Protein AF-A0AAV5AMT2-F1 (afdb_monomer_lite)

Radius of gyration: 23.23 Å; chains: 1; bounding box: 52×47×63 Å

Foldseek 3Di:
DWDQDWPWDQPVPDDLPFDFADAEADDDPCPVVVVVVLVVVQVVCCVVVVHHDDCVSVVRPPDHHHDPPPDPDQDWDWDWDQALSGIITTTGTQIWADFPQVLLVLDPVSDFAPLLVVVQVVLVVVVVVVCVVVQKDAAGKTWGDDDPVLVVVCCVVPPWDFDDWDAGPNDTDTDTDDDDPDDPDHSPDDSVVSVVTHMDRDDSSPMDGNVNCVVLVAPPQCRPCVVPPPPPDLVNVLVLCLAQVDAEDPVNLVSDPCNVVQADPVRHGPCCVVVPRHRQHQLNVCCVVCVPRDDNVRSVVVSVVCNVPRDPYPDPPD

Structure (mmCIF, N/CA/C/O backbone):
data_AF-A0AAV5AMT2-F1
#
_entry.id   AF-A0AAV5AMT2-F1
#
loop_
_atom_site.group_PDB
_atom_site.id
_atom_site.type_symbol
_atom_site.label_atom_id
_atom_site.label_alt_id
_atom_site.label_comp_id
_atom_site.label_asym_id
_atom_site.label_entity_id
_atom_site.label_seq_id
_atom_site.pdbx_PDB_ins_code
_atom_site.Cartn_x
_atom_site.Cartn_y
_atom_site.Cartn_z
_atom_site.occupancy
_atom_site.B_iso_or_equiv
_atom_site.auth_seq_id
_atom_site.auth_comp_id
_atom_site.auth_asym_id
_atom_site.auth_atom_id
_atom_site.pdbx_PDB_model_num
ATOM 1 N N . MET A 1 1 ? 15.215 -4.750 -9.089 1.00 29.25 1 MET A N 1
ATOM 2 C CA . MET A 1 1 ? 14.647 -5.590 -10.157 1.00 29.25 1 MET A CA 1
ATOM 3 C C . MET A 1 1 ? 13.719 -4.715 -10.984 1.00 29.25 1 MET A C 1
ATOM 5 O O . MET A 1 1 ? 12.871 -4.115 -10.348 1.00 29.25 1 MET A O 1
ATOM 9 N N . THR A 1 2 ? 13.891 -4.593 -12.311 1.00 30.12 2 THR A N 1
ATOM 10 C CA . THR A 1 2 ? 12.921 -4.007 -13.258 1.00 30.12 2 THR A CA 1
ATOM 11 C C . THR A 1 2 ? 13.306 -4.386 -14.699 1.00 30.12 2 THR A C 1
ATOM 13 O O . THR A 1 2 ? 13.889 -3.601 -15.441 1.00 30.12 2 THR A O 1
ATOM 16 N N . LEU A 1 3 ? 12.949 -5.603 -15.118 1.00 27.78 3 LEU A N 1
ATOM 17 C CA . LEU A 1 3 ? 12.758 -5.856 -16.545 1.00 27.78 3 LEU A CA 1
ATOM 18 C C . LEU A 1 3 ? 11.529 -5.055 -17.008 1.00 27.78 3 LEU A C 1
ATOM 20 O O . LEU A 1 3 ? 10.635 -4.746 -16.215 1.00 27.78 3 LEU A O 1
ATOM 24 N N . LEU A 1 4 ? 11.433 -4.845 -18.317 1.00 31.58 4 LEU A N 1
ATOM 25 C CA . LEU A 1 4 ? 10.158 -4.882 -19.029 1.00 31.58 4 LEU A CA 1
ATOM 26 C C . LEU A 1 4 ? 9.308 -6.021 -18.421 1.00 31.58 4 LEU A C 1
ATOM 28 O O . LEU A 1 4 ? 9.661 -7.187 -18.566 1.00 31.58 4 LEU A O 1
ATOM 32 N N . CYS A 1 5 ? 8.274 -5.724 -17.634 1.00 27.55 5 CYS A N 1
ATOM 33 C CA . CYS A 1 5 ? 7.659 -6.742 -16.779 1.00 27.55 5 CYS A CA 1
ATOM 34 C C . CYS A 1 5 ? 6.820 -7.718 -17.625 1.00 27.55 5 CYS A C 1
ATOM 36 O O . CYS A 1 5 ? 5.631 -7.507 -17.837 1.00 27.55 5 CYS A O 1
ATOM 38 N N . ARG A 1 6 ? 7.436 -8.787 -18.147 1.00 32.41 6 ARG A N 1
ATOM 39 C CA . ARG A 1 6 ? 6.744 -9.858 -18.873 1.00 32.41 6 ARG A CA 1
ATOM 40 C C . ARG A 1 6 ? 6.102 -10.809 -17.865 1.00 32.41 6 ARG A C 1
ATOM 42 O O . ARG A 1 6 ? 6.631 -11.879 -17.574 1.00 32.41 6 ARG A O 1
ATOM 49 N N . LEU A 1 7 ? 4.949 -10.422 -17.328 1.00 28.89 7 LEU A N 1
ATOM 50 C CA . LEU A 1 7 ? 4.079 -11.379 -16.648 1.00 28.89 7 LEU A CA 1
ATOM 51 C C . LEU A 1 7 ? 3.582 -12.372 -17.700 1.00 28.89 7 LEU A C 1
ATOM 53 O O . LEU A 1 7 ? 2.965 -11.978 -18.688 1.00 28.89 7 LEU A O 1
ATOM 57 N N . THR A 1 8 ? 3.941 -13.637 -17.518 1.00 30.64 8 THR A N 1
ATOM 58 C CA . THR A 1 8 ? 3.675 -14.719 -18.463 1.00 30.64 8 THR A CA 1
ATOM 59 C C . THR A 1 8 ? 2.821 -15.737 -17.719 1.00 30.64 8 THR A C 1
ATOM 61 O O . THR A 1 8 ? 3.297 -16.345 -16.768 1.00 30.64 8 THR A O 1
ATOM 64 N N . PHE A 1 9 ? 1.558 -15.892 -18.105 1.00 34.25 9 PHE A N 1
ATOM 65 C CA . PHE A 1 9 ? 0.650 -16.863 -17.486 1.00 34.25 9 PHE A CA 1
ATOM 66 C C . PHE A 1 9 ? 0.370 -18.007 -18.464 1.00 34.25 9 PHE A C 1
ATOM 68 O O . PHE A 1 9 ? 0.280 -17.754 -19.664 1.00 34.25 9 PHE A O 1
ATOM 75 N N . SER A 1 10 ? 0.259 -19.252 -17.991 1.00 31.03 10 SER A N 1
ATOM 76 C CA . SER A 1 10 ? -0.190 -20.380 -18.821 1.00 31.03 10 SER A CA 1
ATOM 77 C C . SER A 1 10 ? -1.716 -20.471 -18.800 1.00 31.03 10 SER A C 1
ATOM 79 O O . SER A 1 10 ? -2.317 -20.500 -17.728 1.00 31.03 10 SER A O 1
ATOM 81 N N . ILE A 1 11 ? -2.361 -20.533 -19.968 1.00 34.38 11 ILE A N 1
ATOM 82 C CA . ILE A 1 11 ? -3.830 -20.627 -20.068 1.00 34.38 11 ILE A CA 1
ATOM 83 C C . ILE A 1 11 ? -4.371 -21.970 -19.550 1.00 34.38 11 ILE A C 1
ATOM 85 O O . ILE A 1 11 ? -5.509 -22.025 -19.089 1.00 34.38 11 ILE A O 1
ATOM 89 N N . SER A 1 12 ? -3.562 -23.034 -19.533 1.00 33.56 12 SER A N 1
ATOM 90 C CA . SER A 1 12 ? -3.992 -24.358 -19.054 1.00 33.56 12 SER A CA 1
ATOM 91 C C . SER A 1 12 ? -4.289 -24.420 -17.548 1.00 33.56 12 SER A C 1
ATOM 93 O O . SER A 1 12 ? -4.845 -25.412 -17.087 1.00 33.56 12 SER A O 1
ATOM 95 N N . GLU A 1 13 ? -3.932 -23.385 -16.780 1.00 33.38 13 GLU A N 1
ATOM 96 C CA . GLU A 1 13 ? -4.127 -23.314 -15.322 1.00 33.38 13 GLU A CA 1
ATOM 97 C C . GLU A 1 13 ? -5.306 -22.410 -14.903 1.00 33.38 13 GLU A C 1
ATOM 99 O O . GLU A 1 13 ? -5.595 -22.274 -13.713 1.00 33.38 13 GLU A O 1
ATOM 104 N N . PHE A 1 14 ? -6.038 -21.814 -15.854 1.00 35.84 14 PHE A N 1
ATOM 105 C CA . PHE A 1 14 ? -7.165 -20.929 -15.545 1.00 35.84 14 PHE A CA 1
ATOM 106 C C . PHE A 1 14 ? -8.498 -21.679 -15.439 1.00 35.84 14 PHE A C 1
ATOM 108 O O . PHE A 1 14 ? -9.093 -22.089 -16.435 1.00 35.84 14 PHE A O 1
ATOM 115 N N . TYR A 1 15 ? -9.053 -21.738 -14.225 1.00 30.73 15 TYR A N 1
ATOM 116 C CA . TYR A 1 15 ? -10.509 -21.778 -14.066 1.00 30.73 15 TYR A CA 1
ATOM 117 C C . TYR A 1 15 ? -11.091 -20.412 -14.488 1.00 30.73 15 TYR A C 1
ATOM 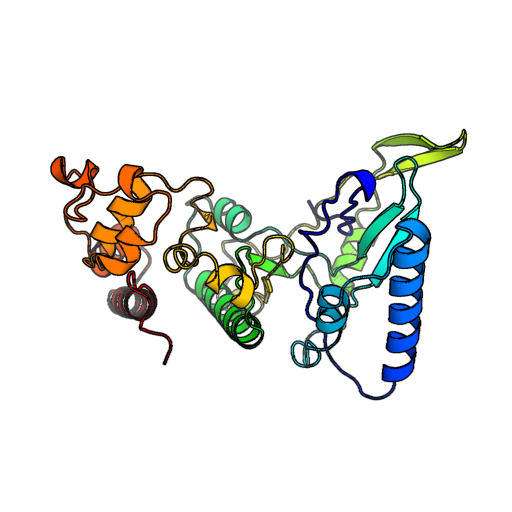119 O O . TYR A 1 15 ? -10.512 -19.381 -14.140 1.00 30.73 15 TYR A O 1
ATOM 127 N N . PRO A 1 16 ? -12.264 -20.352 -15.150 1.00 31.42 16 PRO A N 1
ATOM 128 C CA . PRO A 1 16 ? -12.849 -19.122 -15.716 1.00 31.42 16 PRO A CA 1
ATOM 129 C C . PRO A 1 16 ? -13.270 -18.043 -14.690 1.00 31.42 16 PRO A C 1
ATOM 131 O O . PRO A 1 16 ? -13.975 -17.104 -15.042 1.00 31.42 16 PRO A O 1
ATOM 134 N N . LYS A 1 17 ? -12.865 -18.162 -13.419 1.00 30.39 17 LYS A N 1
ATOM 135 C CA . LYS A 1 17 ? -13.238 -17.265 -12.314 1.00 30.39 17 LYS A CA 1
ATOM 136 C C . LYS A 1 17 ? -12.240 -16.132 -12.047 1.00 30.39 17 LYS A C 1
ATOM 138 O O . LYS A 1 17 ? -12.562 -15.244 -11.267 1.00 30.39 17 LYS A O 1
ATOM 143 N N . TYR A 1 18 ? -11.067 -16.136 -12.681 1.00 32.12 18 TYR A N 1
ATOM 144 C CA . TYR A 1 18 ? -10.018 -15.143 -12.432 1.00 32.12 18 TYR A CA 1
ATOM 145 C C . TYR A 1 18 ? -9.583 -14.488 -13.741 1.00 32.12 18 TYR A C 1
ATOM 147 O O . TYR A 1 18 ? -8.680 -14.960 -14.422 1.00 32.12 18 TYR A O 1
ATOM 155 N N . LEU A 1 19 ? -10.256 -13.398 -14.106 1.00 33.03 19 LEU A N 1
ATOM 156 C CA . LEU A 1 19 ? -9.829 -12.504 -15.179 1.00 33.03 19 LEU A CA 1
ATOM 157 C C . LEU A 1 19 ? -9.777 -11.077 -14.624 1.00 33.03 19 LEU A C 1
ATOM 159 O O . LEU A 1 19 ? -10.783 -10.495 -14.228 1.00 33.03 19 LEU A O 1
ATOM 163 N N . THR A 1 20 ? -8.547 -10.582 -14.543 1.00 33.97 20 THR A N 1
ATOM 164 C CA . THR A 1 20 ? -8.084 -9.323 -13.951 1.00 33.97 20 THR A CA 1
ATOM 165 C C . THR A 1 20 ? -8.715 -8.070 -14.564 1.00 33.97 20 THR A C 1
ATOM 167 O O . THR A 1 20 ? -8.700 -7.915 -15.782 1.00 33.97 20 THR A O 1
ATOM 170 N N . ALA A 1 21 ? -9.155 -7.125 -13.723 1.00 29.36 21 ALA A N 1
ATOM 171 C CA . ALA A 1 21 ? -9.586 -5.778 -14.117 1.00 29.36 21 ALA A CA 1
ATOM 172 C C . ALA A 1 21 ? -8.433 -4.891 -14.628 1.00 29.36 21 ALA A C 1
ATOM 174 O O . ALA A 1 21 ? -7.300 -5.012 -14.163 1.00 29.36 21 ALA A O 1
ATOM 175 N N . LYS A 1 22 ? -8.693 -3.988 -15.586 1.00 40.06 22 LYS A N 1
ATOM 176 C CA . LYS A 1 22 ? -7.706 -3.026 -16.133 1.00 40.06 22 LYS A CA 1
ATOM 177 C C . LYS A 1 22 ? -8.327 -1.645 -16.353 1.00 40.06 22 LYS A C 1
ATOM 179 O O . LYS A 1 22 ? -9.539 -1.597 -16.481 1.00 40.06 22 LYS A O 1
ATOM 184 N N . ILE A 1 23 ? -7.505 -0.571 -16.384 1.00 30.14 23 ILE A N 1
ATOM 185 C CA . ILE A 1 23 ? -7.880 0.870 -16.484 1.00 30.14 23 ILE A CA 1
ATOM 186 C C . ILE A 1 23 ? -6.998 1.687 -17.495 1.00 30.14 23 ILE A C 1
ATOM 188 O O . ILE A 1 23 ? -5.826 1.849 -17.181 1.00 30.14 23 ILE A O 1
ATOM 192 N N . PHE A 1 24 ? -7.499 2.232 -18.645 1.00 37.03 24 PHE A N 1
ATOM 193 C CA . PHE A 1 24 ? -6.818 3.109 -19.665 1.00 37.03 24 PHE A CA 1
ATOM 194 C C . PHE A 1 24 ? -7.604 4.276 -20.380 1.00 37.03 24 PHE A C 1
ATOM 196 O O . PHE A 1 24 ? -8.747 4.089 -20.795 1.00 37.03 24 PHE A O 1
ATOM 203 N N . SER A 1 25 ? -6.896 5.415 -20.625 1.00 41.88 25 SER A N 1
ATOM 204 C CA . SER A 1 25 ? -7.242 6.835 -21.010 1.00 41.88 25 SER A CA 1
ATOM 205 C C . SER A 1 25 ? -7.664 7.186 -22.487 1.00 41.88 25 SER A C 1
ATOM 207 O O . SER A 1 25 ? -7.606 6.315 -23.348 1.00 41.88 25 SER A O 1
ATOM 209 N N . ALA A 1 26 ? -8.096 8.440 -22.807 1.00 35.59 26 ALA A N 1
ATOM 210 C CA . ALA A 1 26 ? -8.705 8.911 -24.092 1.00 35.59 26 ALA A CA 1
ATOM 211 C C . ALA A 1 26 ? -7.905 9.884 -25.000 1.00 35.59 26 ALA A C 1
ATOM 213 O O . ALA A 1 26 ? -7.362 10.861 -24.493 1.00 35.59 26 ALA A O 1
ATOM 214 N N . ASP A 1 27 ? -8.046 9.695 -26.333 1.00 33.84 27 ASP A N 1
ATOM 215 C CA . ASP A 1 27 ? -8.241 10.720 -27.396 1.00 33.84 27 ASP A CA 1
ATOM 216 C C . ASP A 1 27 ? -9.187 10.168 -28.507 1.00 33.84 27 ASP A C 1
ATOM 218 O O . ASP A 1 27 ? -9.190 8.969 -28.792 1.00 33.84 27 ASP A O 1
ATOM 222 N N . ALA A 1 28 ? -10.081 10.976 -29.085 1.00 34.81 28 ALA A N 1
ATOM 223 C CA . ALA A 1 28 ? -11.307 10.534 -29.781 1.00 34.81 28 ALA A CA 1
ATOM 224 C C . ALA A 1 28 ? -11.135 9.982 -31.214 1.00 34.81 28 ALA A C 1
ATOM 226 O O . ALA A 1 28 ? -12.074 9.399 -31.755 1.00 34.81 28 ALA A O 1
ATOM 227 N N . THR A 1 29 ? -9.959 10.098 -31.821 1.00 39.47 29 THR A N 1
ATOM 228 C CA . THR A 1 29 ? -9.721 9.748 -33.234 1.00 39.47 29 THR A CA 1
ATOM 229 C C . THR A 1 29 ? -9.358 8.276 -33.485 1.00 39.47 29 THR A C 1
ATOM 231 O O . THR A 1 29 ? -9.495 7.812 -34.615 1.00 39.47 29 THR A O 1
ATOM 234 N N . GLU A 1 30 ? -8.998 7.496 -32.456 1.00 40.28 30 GLU A N 1
ATOM 235 C CA . GLU A 1 30 ? -8.546 6.091 -32.600 1.00 40.28 30 GLU A CA 1
ATOM 236 C C . GLU A 1 30 ? -9.557 5.016 -32.140 1.00 40.28 30 GLU A C 1
ATOM 238 O O . GLU A 1 30 ? -9.260 3.819 -32.139 1.00 40.28 30 GLU A O 1
ATOM 243 N N . ALA A 1 31 ? -10.787 5.402 -31.780 1.00 37.06 31 ALA A N 1
ATOM 244 C CA . ALA A 1 31 ? -11.792 4.491 -31.209 1.00 37.06 31 ALA A CA 1
ATOM 245 C C . ALA A 1 31 ? -12.142 3.273 -32.098 1.00 37.06 31 ALA A C 1
ATOM 247 O O . ALA A 1 31 ? -12.514 2.220 -31.577 1.00 37.06 31 ALA A O 1
ATOM 248 N N . ASN A 1 32 ? -11.971 3.391 -33.419 1.00 39.00 32 ASN A N 1
ATOM 249 C CA . ASN A 1 32 ? -12.257 2.326 -34.387 1.00 39.00 32 ASN A CA 1
ATOM 250 C C . ASN A 1 32 ? -11.159 1.247 -34.467 1.00 39.00 32 ASN A C 1
ATOM 252 O O . ASN A 1 32 ? -11.447 0.106 -34.825 1.00 39.00 32 ASN A O 1
ATOM 256 N N . VAL A 1 33 ? -9.906 1.571 -34.122 1.00 41.00 33 VAL A N 1
ATOM 257 C CA . VAL A 1 33 ? -8.783 0.611 -34.163 1.00 41.00 33 VAL A CA 1
ATOM 258 C C . VAL A 1 33 ? -8.879 -0.363 -32.987 1.00 41.00 33 VAL A C 1
ATOM 260 O O . VAL A 1 33 ? -8.727 -1.574 -33.14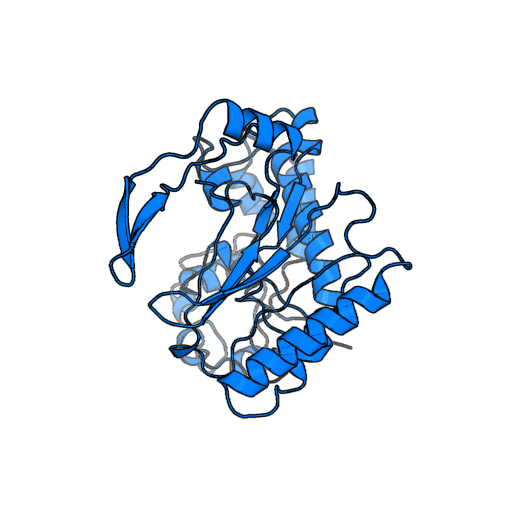4 1.00 41.00 33 VAL A O 1
ATOM 263 N N . PHE A 1 34 ? -9.244 0.153 -31.814 1.00 38.59 34 PHE A N 1
ATOM 264 C CA . PHE A 1 34 ? -9.346 -0.634 -30.588 1.00 38.59 34 PHE A CA 1
ATOM 265 C C . PHE A 1 34 ? -10.525 -1.618 -30.597 1.00 38.59 34 PHE A C 1
ATOM 267 O O . PHE A 1 34 ? -10.400 -2.739 -30.107 1.00 38.59 34 PHE A O 1
ATOM 274 N N . THR A 1 35 ? -11.660 -1.255 -31.206 1.00 47.59 35 THR A N 1
ATOM 275 C CA . THR A 1 35 ? -12.797 -2.181 -31.369 1.00 47.59 35 THR A CA 1
ATOM 276 C C . THR A 1 35 ? -12.421 -3.379 -32.239 1.00 47.59 35 THR A C 1
ATOM 278 O O . THR A 1 35 ? -12.868 -4.493 -31.970 1.00 47.59 35 THR A O 1
ATOM 281 N N . HIS A 1 36 ? -11.568 -3.171 -33.245 1.00 49.50 36 HIS A N 1
ATOM 282 C CA . HIS A 1 36 ? -11.083 -4.241 -34.108 1.00 49.50 36 HIS A CA 1
ATOM 283 C C . HIS A 1 36 ? -10.114 -5.180 -33.375 1.00 49.50 36 HIS A C 1
ATOM 285 O O . HIS A 1 36 ? -10.305 -6.396 -33.406 1.00 49.50 36 HIS A O 1
ATOM 291 N N . GLU A 1 37 ? -9.129 -4.644 -32.648 1.00 47.91 37 GLU A N 1
ATOM 292 C CA . GLU A 1 37 ? -8.190 -5.464 -31.868 1.00 47.91 37 GLU A CA 1
ATOM 293 C C . GLU A 1 37 ? -8.886 -6.249 -30.751 1.00 47.91 37 GLU A C 1
ATOM 295 O O . GLU A 1 37 ? -8.599 -7.430 -30.566 1.00 47.91 37 GLU A O 1
ATOM 300 N N . LEU A 1 38 ? -9.858 -5.646 -30.056 1.00 47.28 38 LEU A N 1
ATOM 301 C CA . LEU A 1 38 ? -10.640 -6.323 -29.019 1.00 47.28 38 LEU A CA 1
ATOM 302 C C . LEU A 1 38 ? -11.498 -7.461 -29.599 1.00 47.28 38 LEU A C 1
ATOM 304 O O . LEU A 1 38 ? -11.610 -8.526 -28.996 1.00 47.28 38 LEU A O 1
ATOM 308 N N . GLN A 1 39 ? -12.072 -7.268 -30.791 1.00 55.00 39 GLN A N 1
ATOM 309 C CA . GLN A 1 39 ? -12.801 -8.320 -31.503 1.00 55.00 39 GLN A CA 1
ATOM 310 C C . GLN A 1 39 ? -11.878 -9.451 -31.970 1.00 55.00 39 GLN A C 1
ATOM 312 O O . GLN A 1 39 ? -12.271 -10.615 -31.903 1.00 55.00 39 GLN A O 1
ATOM 317 N N . ILE A 1 40 ? -10.655 -9.142 -32.414 1.00 56.97 40 ILE A N 1
ATOM 318 C CA . ILE A 1 40 ? -9.635 -10.155 -32.727 1.00 56.97 40 ILE A CA 1
ATOM 319 C C . ILE A 1 40 ? -9.272 -10.942 -31.462 1.00 56.97 40 ILE A C 1
ATOM 321 O O . ILE A 1 40 ? -9.182 -12.168 -31.509 1.00 56.97 40 ILE A O 1
ATOM 325 N N . LEU A 1 41 ? -9.123 -10.249 -30.332 1.00 51.72 41 LEU A N 1
ATOM 326 C CA . LEU A 1 41 ? -8.787 -10.821 -29.032 1.00 51.72 41 LEU A CA 1
ATOM 327 C C . LEU A 1 41 ? -9.863 -11.798 -28.541 1.00 51.72 41 LEU A C 1
ATOM 329 O O . LEU A 1 41 ? -9.557 -12.937 -28.195 1.00 51.72 41 LEU A O 1
ATOM 333 N N . LEU A 1 42 ? -11.127 -11.369 -28.582 1.00 55.84 42 LEU A N 1
ATOM 334 C CA . LEU A 1 42 ? -12.281 -12.190 -28.218 1.00 55.84 42 LEU A CA 1
ATOM 335 C C . LEU A 1 42 ? -12.400 -13.407 -29.138 1.00 55.84 42 LEU A C 1
ATOM 337 O O . LEU A 1 42 ? -12.496 -14.526 -28.649 1.00 55.84 42 LEU A O 1
ATOM 341 N N . ARG A 1 43 ? -12.269 -13.222 -30.458 1.00 61.66 43 ARG A N 1
ATOM 342 C CA . ARG A 1 43 ? -12.292 -14.335 -31.422 1.00 61.66 43 ARG A CA 1
ATOM 343 C C . ARG A 1 43 ? -11.124 -15.305 -31.239 1.00 61.66 43 ARG A C 1
ATOM 345 O O . ARG A 1 43 ? -11.289 -16.493 -31.495 1.00 61.66 43 ARG A O 1
ATOM 352 N N . GLY A 1 44 ? -9.950 -14.824 -30.828 1.00 59.31 44 GLY A N 1
ATOM 353 C CA . GLY A 1 44 ? -8.792 -15.665 -30.517 1.00 59.31 44 GLY A CA 1
ATOM 354 C C . GLY A 1 44 ? -9.044 -16.559 -29.303 1.00 59.31 44 GLY A C 1
ATOM 355 O O . GLY A 1 44 ? -8.828 -17.765 -29.376 1.00 59.31 44 GLY A O 1
ATOM 356 N N . VAL A 1 45 ? -9.585 -15.983 -28.225 1.00 54.03 45 VAL A N 1
ATOM 357 C CA . VAL A 1 45 ? -9.978 -16.731 -27.019 1.00 54.03 45 VAL A CA 1
ATOM 358 C C . VAL A 1 45 ? -11.094 -17.730 -27.331 1.00 54.03 45 VAL A C 1
ATOM 360 O O . VAL A 1 45 ? -11.013 -18.884 -26.923 1.00 54.03 45 VAL A O 1
ATOM 363 N N . GLU A 1 46 ? -12.104 -17.328 -28.101 1.00 63.03 46 GLU A N 1
ATOM 364 C CA . GLU A 1 46 ? -13.212 -18.206 -28.495 1.00 63.03 46 GLU A CA 1
ATOM 365 C C . GLU A 1 46 ? -12.756 -19.390 -29.355 1.00 63.03 46 GLU A C 1
ATOM 367 O O . GLU A 1 46 ? -13.263 -20.499 -29.181 1.00 63.03 46 GLU A O 1
ATOM 372 N N . ARG A 1 47 ? -11.782 -19.184 -30.255 1.00 62.84 47 ARG A N 1
ATOM 373 C CA . ARG A 1 47 ? -11.200 -20.257 -31.080 1.00 62.84 47 ARG A CA 1
ATOM 374 C C . ARG A 1 47 ? -10.408 -21.269 -30.259 1.00 62.84 47 ARG A C 1
ATOM 376 O O . ARG A 1 47 ? -10.548 -22.459 -30.507 1.00 62.84 47 ARG A O 1
ATOM 383 N N . GLU A 1 48 ? -9.597 -20.809 -29.311 1.00 54.47 48 GLU A N 1
ATOM 384 C CA . GLU A 1 48 ? -8.754 -21.686 -28.483 1.00 54.47 48 GLU A CA 1
ATOM 385 C C . GLU A 1 48 ? -9.560 -22.422 -27.402 1.00 54.47 48 GLU A C 1
ATOM 387 O O . GLU A 1 48 ? -9.321 -23.593 -27.125 1.00 54.47 48 GLU A O 1
ATOM 392 N N . VAL A 1 49 ? -10.551 -21.758 -26.799 1.00 56.53 49 VAL A N 1
ATOM 393 C CA . VAL A 1 49 ? -11.353 -22.323 -25.697 1.00 56.53 49 VAL A CA 1
ATOM 394 C C . VAL A 1 49 ? -12.582 -23.091 -26.212 1.00 56.53 49 VAL A C 1
ATOM 396 O O . VAL A 1 49 ? -13.204 -23.855 -25.471 1.00 56.53 49 VAL A O 1
ATOM 399 N N . GLY A 1 50 ? -12.959 -22.905 -27.482 1.00 68.62 50 GLY A N 1
ATOM 400 C CA . GLY A 1 50 ? -14.109 -23.567 -28.107 1.00 68.62 50 GLY A CA 1
ATOM 401 C C . GLY A 1 50 ? -15.462 -23.160 -27.512 1.00 68.62 50 GLY A C 1
ATOM 402 O O . GLY A 1 50 ? -16.445 -23.888 -27.655 1.00 68.62 50 GLY A O 1
ATOM 403 N N . ARG A 1 51 ? -15.524 -22.028 -26.796 1.00 59.56 51 ARG A N 1
ATOM 404 C CA . ARG A 1 51 ? -16.735 -21.497 -26.151 1.00 59.56 51 ARG A CA 1
ATOM 405 C C . ARG A 1 51 ? -16.775 -19.968 -26.256 1.00 59.56 51 ARG A C 1
ATOM 407 O O . ARG A 1 51 ? -15.713 -19.352 -26.187 1.00 59.56 51 ARG A O 1
ATOM 414 N N . PRO A 1 52 ? -17.972 -19.359 -26.382 1.00 56.09 52 PRO A N 1
ATOM 415 C CA . PRO A 1 52 ? -18.125 -17.907 -26.406 1.00 56.09 52 PRO A CA 1
ATOM 416 C C . PRO A 1 52 ? -17.574 -17.284 -25.119 1.00 56.09 52 PRO A C 1
ATOM 418 O O . PRO A 1 52 ? -17.839 -17.773 -24.015 1.00 56.09 52 PRO A O 1
ATOM 421 N N . ALA A 1 53 ? -16.801 -16.210 -25.263 1.00 51.75 53 ALA A N 1
ATOM 422 C CA . ALA A 1 53 ? -16.232 -15.488 -24.135 1.00 51.75 53 ALA A CA 1
ATOM 423 C C . ALA A 1 53 ? -17.366 -14.834 -23.321 1.00 51.75 53 ALA A C 1
ATOM 425 O O . ALA A 1 53 ? -18.223 -14.147 -23.875 1.00 51.75 53 ALA A O 1
ATOM 426 N N . GLN A 1 54 ? -17.410 -15.056 -22.002 1.00 45.59 54 GLN A N 1
ATOM 427 C CA . GLN A 1 54 ? -18.460 -14.461 -21.169 1.00 45.59 54 GLN A CA 1
ATOM 428 C C . GLN A 1 54 ? -18.330 -12.920 -21.087 1.00 45.59 54 GLN A C 1
ATOM 430 O O . GLN A 1 54 ? -17.212 -12.394 -21.104 1.00 45.59 54 GLN A O 1
ATOM 435 N N . PRO A 1 55 ? -19.452 -12.185 -20.917 1.00 39.56 55 PRO A N 1
ATOM 436 C CA . PRO A 1 55 ? -19.500 -10.717 -20.897 1.00 39.56 55 PRO A CA 1
ATOM 437 C C . PRO A 1 55 ? -18.643 -9.966 -19.849 1.00 39.56 55 PRO A C 1
ATOM 439 O O . PRO A 1 55 ? -18.382 -8.786 -20.097 1.00 39.56 55 PRO A O 1
ATOM 442 N N . PRO A 1 56 ? -18.123 -10.555 -18.744 1.00 44.94 56 PRO A N 1
ATOM 443 C CA . PRO A 1 56 ? -17.200 -9.840 -17.852 1.00 44.94 56 PRO A CA 1
ATOM 444 C C . PRO A 1 56 ? -15.914 -9.368 -18.546 1.00 44.94 56 PRO A C 1
ATOM 446 O O . PRO A 1 56 ? -15.302 -8.399 -18.108 1.00 44.94 56 PRO A O 1
ATOM 449 N N . LEU A 1 57 ? -15.527 -10.005 -19.660 1.00 40.53 57 LEU A N 1
ATOM 450 C CA . LEU A 1 57 ? -14.399 -9.580 -20.498 1.00 40.53 57 LEU A CA 1
ATOM 451 C C . LEU A 1 57 ? -14.678 -8.283 -21.279 1.00 40.53 57 LEU A C 1
ATOM 453 O O . LEU A 1 57 ? -13.742 -7.560 -21.610 1.00 40.53 57 LEU A O 1
ATOM 457 N N . LEU A 1 58 ? -15.949 -7.987 -21.580 1.00 37.34 58 LEU A N 1
ATOM 458 C CA . LEU A 1 58 ? -16.366 -6.887 -22.459 1.00 37.34 58 LEU A CA 1
ATOM 459 C C . LEU A 1 58 ? -16.474 -5.548 -21.709 1.00 37.34 58 LEU A C 1
ATOM 461 O O . LEU A 1 58 ? -16.089 -4.506 -22.235 1.00 37.34 58 LEU A O 1
ATOM 465 N N . ILE A 1 59 ? -16.941 -5.580 -20.456 1.00 40.16 59 ILE A N 1
ATOM 466 C CA . ILE A 1 59 ? -17.047 -4.396 -19.576 1.00 40.16 59 ILE A CA 1
ATOM 467 C C . ILE A 1 59 ? -15.649 -3.923 -19.113 1.00 40.16 59 ILE A C 1
ATOM 469 O O . ILE A 1 59 ? -15.441 -2.756 -18.797 1.00 40.16 59 ILE A O 1
ATOM 473 N N . LEU A 1 60 ? -14.658 -4.814 -19.189 1.00 43.22 60 LEU A N 1
ATOM 474 C CA . LEU A 1 60 ? -13.262 -4.638 -18.782 1.00 43.22 60 LEU A CA 1
ATOM 475 C C . LEU A 1 60 ? -12.452 -3.636 -19.621 1.00 43.22 60 LEU A C 1
ATOM 477 O O . LEU A 1 60 ? -11.391 -3.193 -19.191 1.00 43.22 60 LEU A O 1
ATOM 481 N N . ALA A 1 61 ? -12.906 -3.332 -20.838 1.00 37.44 61 ALA A N 1
ATOM 482 C CA . ALA A 1 61 ? -12.148 -2.552 -21.816 1.00 37.44 61 ALA A CA 1
ATOM 483 C C . ALA A 1 61 ? -12.674 -1.117 -22.011 1.00 37.44 61 ALA A C 1
ATOM 485 O O . ALA A 1 61 ? -11.976 -0.289 -22.591 1.00 37.44 61 ALA A O 1
ATOM 486 N N . ILE A 1 62 ? -13.892 -0.813 -21.545 1.00 38.41 62 ILE A N 1
ATOM 487 C CA . ILE A 1 62 ? -14.649 0.384 -21.957 1.00 38.41 62 ILE A CA 1
ATOM 488 C C . ILE A 1 62 ? -14.530 1.551 -20.953 1.00 38.41 62 ILE A C 1
ATOM 490 O O . ILE A 1 62 ? -14.611 2.714 -21.341 1.00 38.41 62 ILE A O 1
ATOM 494 N N . THR A 1 63 ? -14.284 1.294 -19.669 1.00 38.38 63 THR A N 1
ATOM 495 C CA . THR A 1 63 ? -14.653 2.251 -18.601 1.00 38.38 63 THR A CA 1
ATOM 496 C C . THR A 1 63 ? -13.578 3.268 -18.180 1.00 38.38 63 THR A C 1
ATOM 498 O O . THR A 1 63 ? -13.703 3.923 -17.153 1.00 38.38 63 THR A O 1
ATOM 50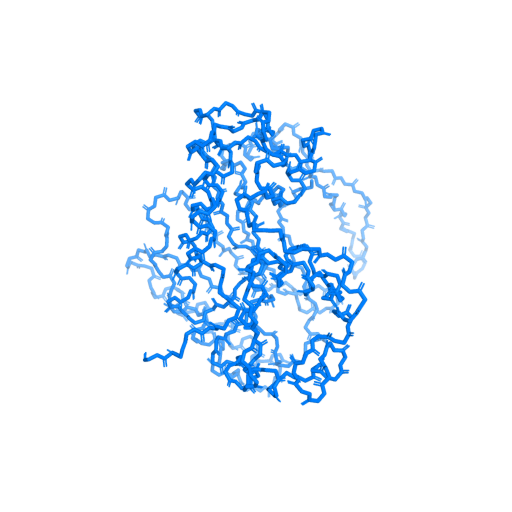1 N N . LEU A 1 64 ? -12.482 3.425 -18.918 1.00 52.09 64 LEU A N 1
ATOM 502 C CA . LEU A 1 64 ? -11.217 3.757 -18.251 1.00 52.09 64 LEU A CA 1
ATOM 503 C C . LEU A 1 64 ? -10.498 4.996 -18.793 1.00 52.09 64 LEU A C 1
ATOM 505 O O . LEU A 1 64 ? -9.358 5.297 -18.432 1.00 52.09 64 LEU A O 1
ATOM 509 N N . ARG A 1 65 ? -11.198 5.719 -19.664 1.00 41.41 65 ARG A N 1
ATOM 510 C CA . ARG A 1 65 ? -10.673 6.747 -20.559 1.00 41.41 65 ARG A CA 1
ATOM 511 C C . ARG A 1 65 ? -10.262 8.073 -19.887 1.00 41.41 65 ARG A C 1
ATOM 513 O O . ARG A 1 65 ? -9.777 8.964 -20.572 1.00 41.41 65 ARG A O 1
ATOM 520 N N . SER A 1 66 ? -10.415 8.227 -18.575 1.00 39.28 66 SER A N 1
ATOM 521 C CA . SER A 1 66 ? -10.375 9.531 -17.886 1.00 39.28 66 SER A CA 1
ATOM 522 C C . SER A 1 66 ? -9.148 9.787 -16.993 1.00 39.28 66 SER A C 1
ATOM 524 O O . SER A 1 66 ? -9.023 10.879 -16.446 1.00 39.28 66 SER A O 1
ATOM 526 N N . PHE A 1 67 ? -8.238 8.820 -16.813 1.00 44.00 67 PHE A N 1
ATOM 527 C CA . PHE A 1 67 ? -7.284 8.848 -15.688 1.00 44.00 67 PHE A CA 1
ATOM 528 C C . PHE A 1 67 ? -5.947 9.593 -15.935 1.00 44.00 67 PHE A C 1
ATOM 530 O O . PHE A 1 67 ? -5.329 10.019 -14.963 1.00 44.00 67 PHE A O 1
ATOM 537 N N . LEU A 1 68 ? -5.462 9.765 -17.178 1.00 44.34 68 LEU A N 1
ATOM 538 C CA . LEU A 1 68 ? -4.049 10.135 -17.449 1.00 44.34 68 LEU A CA 1
ATOM 539 C C . LEU A 1 68 ? -3.842 11.388 -18.324 1.00 44.34 68 LEU A C 1
ATOM 541 O O . LEU A 1 68 ? -2.908 11.429 -19.119 1.00 44.34 68 LEU A O 1
ATOM 545 N N . GLY A 1 69 ? -4.655 12.435 -18.168 1.00 42.22 69 GLY A N 1
ATOM 546 C CA . GLY A 1 69 ? -4.541 13.672 -18.967 1.00 42.22 69 GLY A CA 1
ATOM 547 C C . GLY A 1 69 ? -3.201 14.431 -18.878 1.00 42.22 69 GLY A C 1
ATOM 548 O O . GLY A 1 69 ? -3.004 15.387 -19.620 1.00 42.22 69 GLY A O 1
ATOM 549 N N . THR A 1 70 ? -2.272 14.031 -18.002 1.00 45.22 70 THR A N 1
ATOM 550 C CA . THR A 1 70 ? -0.971 14.702 -17.804 1.00 45.22 70 THR A CA 1
ATOM 551 C C . THR A 1 70 ? 0.239 13.764 -17.765 1.00 45.22 70 THR A C 1
ATOM 553 O O . THR A 1 70 ? 1.367 14.238 -17.642 1.00 45.22 70 THR A O 1
ATOM 556 N N . MET A 1 71 ? 0.051 12.446 -17.884 1.00 47.28 71 MET A N 1
ATOM 557 C CA . MET A 1 71 ? 1.171 11.498 -17.870 1.00 47.28 71 MET A CA 1
ATOM 558 C C . MET A 1 71 ? 1.601 11.183 -19.307 1.00 47.28 71 MET A C 1
ATOM 560 O O . MET A 1 71 ? 0.754 10.770 -20.102 1.00 47.28 71 MET A O 1
ATOM 564 N N . PRO A 1 72 ? 2.889 11.334 -19.662 1.00 47.56 72 PRO A N 1
ATOM 565 C CA . PRO A 1 72 ? 3.375 10.975 -20.986 1.00 47.56 72 PRO A CA 1
ATOM 566 C C . PRO A 1 72 ? 3.186 9.469 -21.211 1.00 47.56 72 PRO A C 1
ATOM 568 O O . PRO A 1 72 ? 3.881 8.649 -20.618 1.00 47.56 72 PRO A O 1
ATOM 571 N N . SER A 1 73 ? 2.184 9.134 -22.028 1.00 46.12 73 SER A N 1
ATOM 572 C CA . SER A 1 73 ? 1.997 7.874 -22.757 1.00 46.12 73 SER A CA 1
ATOM 573 C C . SER A 1 73 ? 2.555 6.618 -22.071 1.00 46.12 73 SER A C 1
ATOM 575 O O . SER A 1 73 ? 3.480 5.981 -22.581 1.00 46.12 73 SER A O 1
ATOM 577 N N . CYS A 1 74 ? 1.973 6.202 -20.942 1.00 47.62 74 CYS A N 1
ATOM 578 C CA . CYS A 1 74 ? 2.092 4.800 -20.549 1.00 47.62 74 CYS A CA 1
ATOM 579 C C . CYS A 1 74 ? 1.214 3.964 -21.473 1.00 47.62 74 CYS A C 1
ATOM 581 O O . CYS A 1 74 ? 0.054 3.688 -21.175 1.00 47.62 74 CYS A O 1
ATOM 583 N N . THR A 1 75 ? 1.764 3.603 -22.629 1.00 54.25 75 THR A N 1
ATOM 584 C CA . THR A 1 75 ? 1.100 2.726 -23.588 1.00 54.25 75 THR A CA 1
ATOM 585 C C . THR A 1 75 ? 1.185 1.302 -23.065 1.00 54.25 75 THR A C 1
ATOM 587 O O . THR A 1 75 ? 2.263 0.712 -22.991 1.00 54.25 75 THR A O 1
ATOM 590 N N . TYR A 1 76 ? 0.040 0.746 -22.684 1.00 56.25 76 TYR A N 1
ATOM 591 C CA . TYR A 1 76 ? -0.048 -0.659 -22.322 1.00 56.25 76 TYR A CA 1
ATOM 592 C C . TYR A 1 76 ? -0.282 -1.478 -23.585 1.00 56.25 76 TYR A C 1
ATOM 594 O O . TYR A 1 76 ? -1.386 -1.488 -24.125 1.00 56.25 76 TYR A O 1
ATOM 602 N N . LEU A 1 77 ? 0.753 -2.166 -24.065 1.00 63.59 77 LEU A N 1
ATOM 603 C CA . LEU A 1 77 ? 0.623 -3.084 -25.193 1.00 63.59 77 LEU A CA 1
ATOM 604 C C . LEU A 1 77 ? 0.266 -4.474 -24.662 1.00 63.59 77 LEU A C 1
ATOM 606 O O . LEU A 1 77 ? 0.995 -5.062 -23.863 1.00 63.59 77 LEU A O 1
ATOM 610 N N . ASN A 1 78 ? -0.862 -5.012 -25.114 1.00 67.19 78 ASN A N 1
ATOM 611 C CA . ASN A 1 78 ? -1.257 -6.383 -24.809 1.00 67.19 78 ASN A CA 1
ATOM 612 C C . ASN A 1 78 ? -0.927 -7.254 -26.017 1.00 67.19 78 ASN A C 1
ATOM 614 O O . ASN A 1 78 ? -1.334 -6.946 -27.136 1.00 67.19 78 ASN A O 1
ATOM 618 N N . ARG A 1 79 ? -0.196 -8.349 -25.807 1.00 77.12 79 ARG A N 1
ATOM 619 C CA . ARG A 1 79 ? 0.040 -9.346 -26.855 1.00 77.12 79 ARG A CA 1
ATOM 620 C C . ARG A 1 79 ? -0.111 -10.738 -26.280 1.00 77.12 79 ARG A C 1
ATOM 622 O O . ARG A 1 79 ? 0.374 -11.024 -25.190 1.00 77.12 79 ARG A O 1
ATOM 629 N N . PHE A 1 80 ? -0.738 -11.614 -27.048 1.00 74.94 80 PHE A N 1
ATOM 630 C CA . PHE A 1 80 ? -0.624 -13.040 -26.802 1.00 74.94 80 PHE A CA 1
ATOM 631 C C . PHE A 1 80 ? 0.647 -13.551 -27.460 1.00 74.94 80 PHE A C 1
ATOM 633 O O . PHE A 1 80 ? 0.995 -13.146 -28.570 1.00 74.94 80 PHE A O 1
ATOM 640 N N . HIS A 1 81 ? 1.342 -14.440 -26.771 1.00 77.75 81 HIS A N 1
ATOM 641 C CA . HIS A 1 81 ? 2.526 -15.090 -27.291 1.00 77.75 81 HIS A CA 1
ATOM 642 C C . HIS A 1 81 ? 2.398 -16.590 -27.087 1.00 77.75 81 HIS A C 1
ATOM 644 O O . HIS A 1 81 ? 2.262 -17.044 -25.955 1.00 77.75 81 HIS A O 1
ATOM 650 N N . LEU A 1 82 ? 2.441 -17.358 -28.171 1.00 75.75 82 LEU A N 1
ATOM 651 C CA . LEU A 1 82 ? 2.475 -18.811 -28.085 1.00 75.75 82 LEU A CA 1
ATOM 652 C C . LEU A 1 82 ? 3.895 -19.242 -27.693 1.00 75.75 82 LEU A C 1
ATOM 654 O O . LEU A 1 82 ? 4.822 -19.120 -28.489 1.00 75.75 82 LEU A O 1
ATOM 658 N N . GLY A 1 83 ? 4.070 -19.672 -26.445 1.00 80.12 83 GLY A N 1
ATOM 659 C CA . GLY A 1 83 ? 5.309 -20.264 -25.946 1.00 80.12 83 GLY A CA 1
ATOM 660 C C . GLY A 1 83 ? 5.261 -21.792 -25.975 1.00 80.12 83 GLY A C 1
ATOM 661 O O . GLY A 1 83 ? 4.255 -22.394 -26.346 1.00 80.12 83 GLY A O 1
ATOM 662 N N . LEU A 1 84 ? 6.348 -22.433 -25.532 1.00 74.19 84 LEU A N 1
ATOM 663 C CA . LEU A 1 84 ? 6.425 -23.898 -25.408 1.00 74.19 84 LEU A CA 1
ATOM 664 C C . LEU A 1 84 ? 5.318 -24.497 -24.537 1.00 74.19 84 LEU A C 1
ATOM 666 O O . LEU A 1 84 ? 4.879 -25.615 -24.781 1.00 74.19 84 LEU A O 1
ATOM 670 N N . HIS A 1 85 ? 4.893 -23.760 -23.513 1.00 80.06 85 HIS A N 1
ATOM 671 C CA . HIS A 1 85 ? 3.887 -24.201 -22.549 1.00 80.06 85 HIS A CA 1
ATOM 672 C C . HIS A 1 85 ? 2.475 -23.730 -22.916 1.00 80.06 85 HIS A C 1
ATOM 674 O O . HIS A 1 85 ? 1.574 -23.776 -22.086 1.00 80.06 85 HIS A O 1
ATOM 680 N N . GLY A 1 86 ? 2.278 -23.288 -24.160 1.00 83.00 86 GLY A N 1
ATOM 681 C CA . GLY A 1 86 ? 0.996 -22.827 -24.667 1.00 83.00 86 GLY A CA 1
ATOM 682 C C . GLY A 1 86 ? 0.904 -21.311 -24.771 1.00 83.00 86 GLY A C 1
ATOM 683 O O . GLY A 1 86 ? 1.898 -20.587 -24.864 1.00 83.00 86 GLY A O 1
ATOM 684 N N . LEU A 1 87 ? -0.330 -20.832 -24.861 1.00 81.88 87 LEU A N 1
ATOM 685 C CA . LEU A 1 87 ? -0.617 -19.431 -25.109 1.00 81.88 87 LEU A CA 1
ATOM 686 C C . LEU A 1 87 ? -0.399 -18.618 -23.828 1.00 81.88 87 LEU A C 1
ATOM 688 O O . LEU A 1 87 ? -0.991 -18.901 -22.790 1.00 81.88 87 LEU A O 1
ATOM 692 N N . HIS A 1 88 ? 0.444 -17.594 -23.918 1.00 80.06 88 HIS A N 1
ATOM 693 C CA . HIS A 1 88 ? 0.766 -16.703 -22.815 1.00 80.06 88 HIS A CA 1
ATOM 694 C C . HIS A 1 88 ? 0.222 -15.305 -23.056 1.00 80.06 88 HIS A C 1
ATOM 696 O O . HIS A 1 88 ? 0.545 -14.659 -24.057 1.00 80.06 88 HIS A O 1
ATOM 702 N N . TYR A 1 89 ? -0.548 -14.801 -22.098 1.00 78.81 89 TYR A N 1
ATOM 703 C CA . TYR A 1 89 ? -0.955 -13.405 -22.091 1.00 78.81 89 TYR A CA 1
ATOM 704 C C . TYR A 1 89 ? 0.206 -12.547 -21.582 1.00 78.81 89 TYR A C 1
ATOM 706 O O . TYR A 1 89 ? 0.614 -12.699 -20.433 1.00 78.81 89 TYR A O 1
ATOM 714 N N . CYS A 1 90 ? 0.734 -11.654 -22.421 1.00 81.56 90 CYS A N 1
ATOM 715 C CA . CYS A 1 90 ? 1.817 -10.745 -22.059 1.00 81.56 90 CYS A CA 1
ATOM 716 C C . CYS A 1 90 ? 1.289 -9.312 -21.920 1.00 81.56 90 CYS A C 1
ATOM 718 O O . CYS A 1 90 ? 0.688 -8.756 -22.845 1.00 81.56 90 CYS A O 1
ATOM 720 N N . PHE A 1 91 ? 1.573 -8.707 -20.768 1.00 78.06 91 PHE A N 1
ATOM 721 C CA . PHE A 1 91 ? 1.313 -7.300 -20.489 1.00 78.06 91 PHE A CA 1
ATOM 722 C C . PHE A 1 91 ? 2.605 -6.505 -20.634 1.00 78.06 91 PHE A C 1
ATOM 724 O O . PHE A 1 91 ? 3.575 -6.782 -19.937 1.00 78.06 91 PHE A O 1
ATOM 731 N N . LEU A 1 92 ? 2.621 -5.509 -21.512 1.00 80.25 92 LEU A N 1
ATOM 732 C CA . LEU A 1 92 ? 3.674 -4.502 -21.531 1.00 80.25 92 LEU A CA 1
ATOM 733 C C . LEU A 1 92 ? 3.153 -3.277 -20.795 1.00 80.25 92 LEU A C 1
ATOM 735 O O . LEU A 1 92 ? 2.071 -2.778 -21.100 1.00 80.25 92 LEU A O 1
ATOM 739 N N . THR A 1 93 ? 3.904 -2.827 -19.801 1.00 81.31 93 THR A N 1
ATOM 740 C CA . THR A 1 93 ? 3.576 -1.665 -18.977 1.00 81.31 93 THR A CA 1
ATOM 741 C C . THR A 1 93 ? 4.753 -0.702 -18.998 1.00 81.31 93 THR A C 1
ATOM 743 O O . THR A 1 93 ? 5.877 -1.090 -19.330 1.00 81.31 93 THR A O 1
ATOM 746 N N . CYS A 1 94 ? 4.524 0.539 -18.571 1.00 81.25 94 CYS A N 1
ATOM 747 C CA . CYS A 1 94 ? 5.632 1.365 -18.107 1.00 81.25 94 CYS A CA 1
ATOM 748 C C . CYS A 1 94 ? 6.427 0.610 -17.033 1.00 81.25 94 CYS A C 1
ATOM 750 O O . CYS A 1 94 ? 5.825 -0.151 -16.262 1.00 81.25 94 CYS A O 1
ATOM 752 N N . PRO A 1 95 ? 7.753 0.807 -16.958 1.00 82.56 95 PRO A N 1
ATOM 753 C CA . PRO A 1 95 ? 8.512 0.278 -15.842 1.00 82.56 95 PRO A CA 1
ATOM 754 C C . PRO A 1 95 ? 7.914 0.823 -14.544 1.00 82.56 95 PRO A C 1
ATOM 756 O O . PRO A 1 95 ? 7.608 2.011 -14.436 1.00 82.56 95 PRO A O 1
ATOM 759 N N . PHE A 1 96 ? 7.730 -0.050 -13.562 1.00 83.88 96 PHE A N 1
ATOM 760 C CA . PHE A 1 96 ? 7.423 0.351 -12.195 1.00 83.88 96 PHE A CA 1
ATOM 761 C C . PHE A 1 96 ? 8.715 0.345 -11.383 1.00 83.88 96 PHE A C 1
ATOM 763 O O . PHE A 1 96 ? 9.662 -0.385 -11.691 1.00 83.88 96 PHE A O 1
ATOM 770 N N . ARG A 1 97 ? 8.770 1.186 -10.355 1.00 82.12 97 ARG A N 1
ATOM 771 C CA . ARG A 1 97 ? 9.828 1.127 -9.345 1.00 82.12 97 ARG A CA 1
ATOM 772 C C . ARG A 1 97 ? 9.514 0.014 -8.341 1.00 82.12 97 ARG A C 1
ATOM 774 O O . ARG A 1 97 ? 8.590 -0.777 -8.511 1.00 82.12 97 ARG A O 1
ATOM 781 N N . THR A 1 98 ? 10.325 -0.029 -7.294 1.00 83.94 98 THR A N 1
ATOM 782 C CA . THR A 1 98 ? 10.093 -0.784 -6.066 1.00 83.94 98 THR A CA 1
ATOM 783 C C . THR A 1 98 ? 8.671 -0.563 -5.528 1.00 83.94 98 THR A C 1
ATOM 785 O O . THR A 1 98 ? 8.081 0.495 -5.743 1.00 83.94 98 THR A O 1
ATOM 788 N N . ASP A 1 99 ? 8.107 -1.544 -4.830 1.00 86.44 99 ASP A N 1
ATOM 789 C CA . ASP A 1 99 ? 6.875 -1.359 -4.062 1.00 86.44 99 ASP A CA 1
ATOM 790 C C . ASP A 1 99 ? 7.101 -0.465 -2.824 1.00 86.44 99 ASP A C 1
ATOM 792 O O . ASP A 1 99 ? 8.236 -0.157 -2.440 1.00 86.44 99 ASP A O 1
ATOM 796 N N . VAL A 1 100 ? 6.011 -0.007 -2.199 1.00 86.81 100 VAL A N 1
ATOM 797 C CA . VAL A 1 100 ? 6.088 0.884 -1.027 1.00 86.81 100 VAL A CA 1
ATOM 798 C C . VAL A 1 100 ? 6.791 0.221 0.158 1.00 86.81 100 VAL A C 1
ATOM 800 O O . VAL A 1 100 ? 7.528 0.893 0.885 1.00 86.81 100 VAL A O 1
ATOM 803 N N . ASP A 1 101 ? 6.621 -1.089 0.337 1.00 86.69 101 ASP A N 1
ATOM 804 C CA . ASP A 1 101 ? 7.218 -1.818 1.451 1.00 86.69 101 ASP A CA 1
ATOM 805 C C . ASP A 1 101 ? 8.727 -1.961 1.298 1.00 86.69 101 ASP A C 1
ATOM 807 O O . ASP A 1 101 ? 9.464 -1.664 2.239 1.00 86.69 101 ASP A O 1
ATOM 811 N N . ALA A 1 102 ? 9.206 -2.332 0.116 1.00 88.56 102 ALA A N 1
ATOM 812 C CA . ALA A 1 102 ? 10.627 -2.420 -0.167 1.00 88.56 102 ALA A CA 1
ATOM 813 C C . ALA A 1 102 ? 11.289 -1.030 -0.212 1.00 88.56 102 ALA A C 1
ATOM 815 O O . ALA A 1 102 ? 12.427 -0.885 0.237 1.00 88.56 102 ALA A O 1
ATOM 816 N N . PHE A 1 103 ? 10.585 0.025 -0.642 1.00 90.62 103 PHE A N 1
ATOM 817 C CA . PHE A 1 103 ? 11.094 1.397 -0.519 1.00 90.62 103 PHE A CA 1
ATOM 818 C C . PHE A 1 103 ? 11.228 1.828 0.946 1.00 90.62 103 PHE A C 1
ATOM 820 O O . PHE A 1 103 ? 12.264 2.353 1.347 1.00 90.62 103 PHE A O 1
ATOM 827 N N . ARG A 1 104 ? 10.228 1.543 1.783 1.00 92.44 104 ARG A N 1
ATOM 828 C CA . ARG A 1 104 ? 10.303 1.771 3.230 1.00 92.44 104 ARG A CA 1
ATOM 829 C C . ARG A 1 104 ? 11.429 0.963 3.876 1.00 92.44 104 ARG A C 1
ATOM 831 O O . ARG A 1 104 ? 12.150 1.504 4.708 1.00 92.44 104 ARG A O 1
ATOM 838 N N . ALA A 1 105 ? 11.592 -0.302 3.492 1.00 91.94 105 ALA A N 1
ATOM 839 C CA . ALA A 1 105 ? 12.650 -1.173 3.998 1.00 91.94 105 ALA A CA 1
ATOM 840 C C . ALA A 1 105 ? 14.056 -0.696 3.596 1.00 91.94 105 ALA A C 1
ATOM 842 O O . ALA A 1 105 ? 15.026 -1.047 4.260 1.00 91.94 105 ALA A O 1
ATOM 843 N N . SER A 1 106 ? 14.172 0.126 2.545 1.00 92.31 106 SER A N 1
ATOM 844 C CA . SER A 1 106 ? 15.443 0.763 2.177 1.00 92.31 106 SER A CA 1
ATOM 845 C C . SER A 1 106 ? 15.883 1.861 3.153 1.00 92.31 106 SER A C 1
ATOM 847 O O . SER A 1 106 ? 17.066 2.195 3.195 1.00 92.31 106 SER A O 1
ATOM 849 N N . ALA A 1 107 ? 14.963 2.406 3.960 1.00 94.12 107 ALA A N 1
ATOM 850 C CA . ALA A 1 107 ? 15.304 3.352 5.013 1.00 94.12 107 ALA A CA 1
ATOM 851 C C . ALA A 1 107 ? 15.936 2.605 6.204 1.00 94.12 107 ALA A C 1
ATOM 853 O O . ALA A 1 107 ? 15.334 1.646 6.690 1.00 94.12 107 ALA A O 1
ATOM 854 N N . PRO A 1 108 ? 17.070 3.065 6.770 1.00 95.12 108 PRO A N 1
ATOM 855 C CA . PRO A 1 108 ? 17.749 2.382 7.880 1.00 95.12 108 PRO A CA 1
ATOM 856 C C . PRO A 1 108 ? 16.863 2.126 9.105 1.00 95.12 108 PRO A C 1
ATOM 858 O O . PRO A 1 108 ? 17.064 1.173 9.849 1.00 95.12 108 PRO A O 1
ATOM 861 N N . THR A 1 109 ? 15.872 2.990 9.324 1.00 92.88 109 THR A N 1
ATOM 862 C CA . THR A 1 109 ? 14.936 2.901 10.452 1.00 92.88 109 THR A CA 1
ATOM 863 C C . THR A 1 109 ? 13.630 2.186 10.101 1.00 92.88 109 THR A C 1
ATOM 865 O O . THR A 1 109 ? 12.772 2.028 10.970 1.00 92.88 109 THR A O 1
ATOM 868 N N . GLY A 1 110 ? 13.422 1.825 8.829 1.00 91.44 110 GLY A N 1
ATOM 869 C CA . GLY A 1 110 ? 12.127 1.388 8.305 1.00 91.44 110 GLY A CA 1
ATOM 870 C C . GLY A 1 110 ? 11.040 2.472 8.351 1.00 91.44 110 GLY A C 1
ATOM 871 O O . GLY A 1 110 ? 9.857 2.157 8.210 1.00 91.44 110 GLY A O 1
ATOM 872 N N . LYS A 1 111 ? 11.409 3.740 8.589 1.00 90.12 111 LYS A N 1
ATOM 873 C CA . LYS A 1 111 ? 10.503 4.895 8.636 1.00 90.12 111 LYS A CA 1
ATOM 874 C C . LYS A 1 111 ? 10.828 5.855 7.493 1.00 90.12 111 LYS A C 1
ATOM 876 O O . LYS A 1 111 ? 11.993 6.135 7.227 1.00 90.12 111 LYS A O 1
ATOM 881 N N . LEU A 1 112 ? 9.789 6.388 6.856 1.00 92.12 112 LEU A N 1
ATOM 882 C CA . LEU A 1 112 ? 9.899 7.413 5.816 1.00 92.12 112 LEU A CA 1
ATOM 883 C C . LEU A 1 112 ? 9.567 8.795 6.394 1.00 92.12 112 LEU A C 1
ATOM 885 O O . LEU A 1 112 ? 8.747 8.913 7.307 1.00 92.12 112 LEU A O 1
ATOM 889 N N . GLY A 1 113 ? 10.186 9.843 5.849 1.00 92.12 113 GLY A N 1
ATOM 890 C CA . GLY A 1 113 ? 9.869 11.225 6.212 1.00 92.12 113 GLY A CA 1
ATOM 891 C C . GLY A 1 113 ? 8.438 11.609 5.823 1.00 92.12 113 GLY A C 1
ATOM 892 O O . GLY A 1 113 ? 7.901 11.126 4.828 1.00 92.12 113 GLY A O 1
ATOM 893 N N . VAL A 1 114 ? 7.803 12.510 6.578 1.00 91.88 114 VAL A N 1
ATOM 894 C CA . VAL A 1 114 ? 6.411 12.933 6.310 1.00 91.88 114 VAL A CA 1
ATOM 895 C C . VAL A 1 114 ? 6.236 13.509 4.914 1.00 91.88 114 VAL A C 1
ATOM 897 O O . VAL A 1 114 ? 5.214 13.268 4.277 1.00 91.88 114 VAL A O 1
ATOM 900 N N . HIS A 1 115 ? 7.219 14.272 4.438 1.00 94.25 115 HIS A N 1
ATOM 901 C CA . HIS A 1 115 ? 7.199 14.849 3.097 1.00 94.25 115 HIS A CA 1
ATOM 902 C C . HIS A 1 115 ? 7.196 13.780 2.000 1.00 94.25 115 HIS A C 1
ATOM 904 O O . HIS A 1 115 ? 6.651 14.043 0.941 1.00 94.25 115 HIS A O 1
ATOM 910 N N . ILE A 1 116 ? 7.714 12.577 2.271 1.00 94.31 116 ILE A N 1
ATOM 911 C CA . ILE A 1 116 ? 7.656 11.406 1.381 1.00 94.31 116 ILE A CA 1
ATOM 912 C C . ILE A 1 116 ? 6.319 10.670 1.526 1.00 94.31 116 ILE A C 1
ATOM 914 O O . ILE A 1 116 ? 5.700 10.297 0.535 1.00 94.31 116 ILE A O 1
ATOM 918 N N . VAL A 1 117 ? 5.839 10.475 2.758 1.00 91.62 117 VAL A N 1
ATOM 919 C CA . VAL A 1 117 ? 4.597 9.726 3.028 1.00 91.62 117 VAL A CA 1
ATOM 920 C C . VAL A 1 117 ? 3.358 10.454 2.497 1.00 91.62 117 VAL A C 1
ATOM 922 O O . VAL A 1 117 ? 2.455 9.816 1.962 1.00 91.62 117 VAL A O 1
ATOM 925 N N . LYS A 1 118 ? 3.305 11.786 2.609 1.00 90.38 118 LYS A N 1
ATOM 926 C CA . LYS A 1 118 ? 2.167 12.599 2.148 1.00 90.38 118 LYS A CA 1
ATOM 927 C C . LYS A 1 118 ? 1.794 12.371 0.673 1.00 90.38 118 LYS A C 1
ATOM 929 O O . LYS A 1 118 ? 0.642 12.008 0.441 1.00 90.38 118 LYS A O 1
ATOM 934 N N . PRO A 1 119 ? 2.698 12.548 -0.311 1.00 90.38 119 PRO A N 1
ATOM 935 C CA . PRO A 1 119 ? 2.371 12.317 -1.718 1.00 90.38 119 PRO A CA 1
ATOM 936 C C . PRO A 1 119 ? 2.024 10.850 -1.999 1.00 90.38 119 PRO A C 1
ATOM 938 O O . PRO A 1 119 ? 1.154 10.591 -2.826 1.00 90.38 119 PRO A O 1
ATOM 941 N N . ILE A 1 120 ? 2.610 9.892 -1.264 1.00 89.19 120 ILE A N 1
ATOM 942 C CA . ILE A 1 120 ? 2.248 8.471 -1.388 1.00 89.19 120 ILE A CA 1
ATOM 943 C C . ILE A 1 120 ? 0.784 8.246 -1.023 1.00 89.19 120 ILE A C 1
ATOM 945 O O . ILE A 1 120 ? 0.022 7.664 -1.797 1.00 89.19 120 ILE A O 1
ATOM 949 N N . VAL A 1 121 ? 0.390 8.713 0.163 1.00 87.81 121 VAL A N 1
ATOM 950 C CA . VAL A 1 121 ? -0.973 8.558 0.679 1.00 87.81 121 VAL A CA 1
ATOM 951 C C . VAL A 1 121 ? -1.964 9.323 -0.196 1.00 87.81 121 VAL A C 1
ATOM 953 O O . VAL A 1 121 ? -3.004 8.773 -0.545 1.00 87.81 121 VAL A O 1
ATOM 956 N N . ALA A 1 122 ? -1.631 10.551 -0.603 1.00 86.81 122 ALA A N 1
ATOM 957 C CA . ALA A 1 122 ? -2.477 11.357 -1.478 1.00 86.81 122 ALA A CA 1
ATOM 958 C C . ALA A 1 122 ? -2.725 10.667 -2.829 1.00 86.81 122 ALA A C 1
ATOM 960 O O . ALA A 1 122 ? -3.880 10.453 -3.192 1.00 86.81 122 ALA A O 1
ATOM 961 N N . GLY A 1 123 ? -1.663 10.236 -3.523 1.00 85.19 123 GLY A N 1
ATOM 962 C CA . GLY A 1 123 ? -1.784 9.542 -4.808 1.00 85.19 123 GLY A CA 1
ATOM 963 C C . GLY A 1 123 ? -2.512 8.200 -4.696 1.00 85.19 123 GLY A C 1
ATOM 964 O O . GLY A 1 123 ? -3.307 7.847 -5.564 1.00 85.19 123 GLY A O 1
ATOM 965 N N . THR A 1 124 ? -2.308 7.475 -3.591 1.00 86.00 124 THR A N 1
ATOM 966 C CA . THR A 1 124 ? -3.042 6.233 -3.305 1.00 86.00 124 THR A CA 1
ATOM 967 C C . THR A 1 124 ? -4.537 6.495 -3.146 1.00 86.00 124 THR A C 1
ATOM 969 O O . THR A 1 124 ? -5.343 5.805 -3.762 1.00 86.00 124 THR A O 1
ATOM 972 N N . ILE A 1 125 ? -4.925 7.484 -2.337 1.00 84.81 125 ILE A N 1
ATOM 973 C CA . ILE A 1 125 ? -6.337 7.797 -2.079 1.00 84.81 125 ILE A CA 1
ATOM 974 C C . ILE A 1 125 ? -7.028 8.284 -3.346 1.00 84.81 125 ILE A C 1
ATOM 976 O O . ILE A 1 125 ? -8.127 7.823 -3.636 1.00 84.81 125 ILE A O 1
ATOM 980 N N . GLU A 1 126 ? -6.388 9.161 -4.118 1.00 85.44 126 GLU A N 1
ATOM 981 C CA . GLU A 1 126 ? -6.933 9.628 -5.395 1.00 85.44 126 GLU A CA 1
ATOM 982 C C . GLU A 1 126 ? -7.187 8.451 -6.350 1.00 85.44 126 GLU A C 1
ATOM 984 O O . GLU A 1 126 ? -8.254 8.344 -6.960 1.00 85.44 126 GLU A O 1
ATOM 989 N N . ALA A 1 127 ? -6.231 7.524 -6.443 1.00 82.88 127 ALA A N 1
ATOM 990 C CA . ALA A 1 127 ? -6.383 6.338 -7.268 1.00 82.88 127 ALA A CA 1
ATOM 991 C C . ALA A 1 127 ? -7.490 5.404 -6.742 1.00 82.88 127 ALA A C 1
ATOM 993 O O . ALA A 1 127 ? -8.316 4.945 -7.531 1.00 82.88 127 ALA A O 1
ATOM 994 N N . LEU A 1 128 ? -7.566 5.170 -5.427 1.00 82.62 128 LEU A N 1
ATOM 995 C CA . LEU A 1 128 ? -8.605 4.342 -4.803 1.00 82.62 128 LEU A CA 1
ATOM 996 C C . LEU A 1 128 ? -10.007 4.938 -4.969 1.00 82.62 128 LEU A C 1
ATOM 998 O O . LEU A 1 128 ? -10.935 4.196 -5.264 1.00 82.62 128 LEU A O 1
ATOM 1002 N N . GLN A 1 129 ? -10.172 6.258 -4.847 1.00 84.44 129 GLN A N 1
ATOM 1003 C CA . GLN A 1 129 ? -11.455 6.931 -5.085 1.00 84.44 129 GLN A CA 1
ATOM 1004 C C . GLN A 1 129 ? -11.961 6.693 -6.508 1.00 84.44 129 GLN A C 1
ATOM 1006 O O . GLN A 1 129 ? -13.150 6.462 -6.728 1.00 84.44 129 GLN A O 1
ATOM 1011 N N . ARG A 1 130 ? -11.051 6.703 -7.485 1.00 82.12 130 ARG A N 1
ATOM 1012 C CA . ARG A 1 130 ? -11.397 6.392 -8.872 1.00 82.12 130 ARG A CA 1
ATOM 1013 C C . ARG A 1 130 ? -11.724 4.911 -9.048 1.00 82.12 130 ARG A C 1
ATOM 1015 O O . ARG A 1 130 ? -12.720 4.607 -9.690 1.00 82.12 130 ARG A O 1
ATOM 1022 N N . LEU A 1 131 ? -10.964 3.993 -8.449 1.00 81.62 131 LEU A N 1
ATOM 1023 C CA . LEU A 1 131 ? -11.306 2.562 -8.474 1.00 81.62 131 LEU A CA 1
ATOM 1024 C C . LEU A 1 131 ? -12.668 2.273 -7.842 1.00 81.62 131 LEU A C 1
ATOM 1026 O O . LEU A 1 131 ? -13.446 1.503 -8.398 1.00 81.62 131 LEU A O 1
ATOM 1030 N N . GLN A 1 132 ? -12.987 2.948 -6.742 1.00 82.12 132 GLN A N 1
ATOM 1031 C CA . GLN A 1 132 ? -14.280 2.843 -6.085 1.00 82.12 132 GLN A CA 1
ATOM 1032 C C . GLN A 1 132 ? -15.421 3.317 -6.992 1.00 82.12 132 GLN A C 1
ATOM 1034 O O . GLN A 1 132 ? -16.478 2.700 -6.987 1.00 82.12 132 GLN A O 1
ATOM 1039 N N . SER A 1 133 ? -15.208 4.340 -7.830 1.00 84.38 133 SER A N 1
ATOM 1040 C CA . SER A 1 133 ? -16.208 4.758 -8.831 1.00 84.38 133 SER A CA 1
ATOM 1041 C C . SER A 1 133 ? -16.500 3.694 -9.901 1.00 84.38 133 SER A C 1
ATOM 1043 O O . SER A 1 133 ? -17.494 3.795 -10.615 1.00 84.38 133 SER A O 1
ATOM 1045 N N . TYR A 1 134 ? -15.648 2.669 -9.991 1.00 81.25 134 TYR A N 1
ATOM 1046 C CA . TYR A 1 134 ? -15.811 1.497 -10.848 1.00 81.25 134 TYR A CA 1
ATOM 1047 C C . TYR A 1 134 ? -16.151 0.231 -10.066 1.00 81.25 134 TYR A C 1
ATOM 1049 O O . TYR A 1 134 ? -16.068 -0.858 -10.630 1.00 81.25 134 TYR A O 1
ATOM 1057 N N . ASP A 1 135 ? -16.484 0.351 -8.778 1.00 83.00 135 ASP A N 1
ATOM 1058 C CA . ASP A 1 135 ? -16.737 -0.789 -7.903 1.00 83.00 135 ASP A CA 1
ATOM 1059 C C . ASP A 1 135 ? -15.549 -1.763 -7.840 1.00 83.00 135 ASP A C 1
ATOM 1061 O O . ASP A 1 135 ? -15.734 -2.973 -7.748 1.00 83.00 135 ASP A O 1
ATOM 1065 N N . ILE A 1 136 ? -14.310 -1.266 -7.897 1.00 78.81 136 ILE A N 1
ATOM 1066 C CA . ILE A 1 136 ? -13.097 -2.085 -7.778 1.00 78.81 136 ILE A CA 1
ATOM 1067 C C . ILE A 1 136 ? -12.442 -1.827 -6.420 1.00 78.81 136 ILE A C 1
ATOM 1069 O O . ILE A 1 136 ? -12.071 -0.700 -6.091 1.00 78.81 136 ILE A O 1
ATOM 1073 N N . ILE A 1 137 ? -12.242 -2.896 -5.651 1.00 79.62 137 ILE A N 1
ATOM 1074 C CA . ILE A 1 137 ? -11.408 -2.915 -4.450 1.00 79.62 137 ILE A CA 1
ATOM 1075 C C . ILE A 1 137 ? -10.014 -3.379 -4.840 1.00 79.62 137 ILE A C 1
ATOM 1077 O O . ILE A 1 137 ? -9.843 -4.426 -5.465 1.00 79.62 137 ILE A O 1
ATOM 1081 N N . HIS A 1 138 ? -9.013 -2.607 -4.434 1.00 79.62 138 HIS A N 1
ATOM 1082 C CA . HIS A 1 138 ? -7.622 -2.852 -4.774 1.00 79.62 138 HIS A CA 1
ATOM 1083 C C . HIS A 1 138 ? -6.739 -2.968 -3.542 1.00 79.62 138 HIS A C 1
ATOM 1085 O O . HIS A 1 138 ? -7.005 -2.324 -2.530 1.00 79.62 138 HIS A O 1
ATOM 1091 N N . THR A 1 139 ? -5.684 -3.777 -3.634 1.00 68.44 139 THR A N 1
ATOM 1092 C CA . THR A 1 139 ? -4.897 -4.188 -2.460 1.00 68.44 139 THR A CA 1
ATOM 1093 C C . THR A 1 139 ? -3.403 -3.884 -2.546 1.00 68.44 139 THR A C 1
ATOM 1095 O O . THR A 1 139 ? -2.702 -4.097 -1.560 1.00 68.44 139 THR A O 1
ATOM 1098 N N . GLU A 1 140 ? -2.885 -3.412 -3.684 1.00 74.00 140 GLU A N 1
ATOM 1099 C CA . GLU A 1 140 ? -1.433 -3.320 -3.915 1.00 74.00 140 GLU A CA 1
ATOM 1100 C C . GLU A 1 140 ? -0.977 -1.960 -4.479 1.00 74.00 140 GLU A C 1
ATOM 1102 O O . GLU A 1 140 ? -1.501 -1.444 -5.464 1.00 74.00 140 GLU A O 1
ATOM 1107 N N . ILE A 1 141 ? 0.048 -1.361 -3.875 1.00 75.31 141 ILE A N 1
ATOM 1108 C CA . ILE A 1 141 ? 0.511 -0.007 -4.212 1.00 75.31 141 ILE A CA 1
ATOM 1109 C C . ILE A 1 141 ? 1.977 -0.068 -4.662 1.00 75.31 141 ILE A C 1
ATOM 1111 O O . ILE A 1 141 ? 2.831 -0.541 -3.912 1.00 75.31 141 ILE A O 1
ATOM 1115 N N . LEU A 1 142 ? 2.280 0.439 -5.861 1.00 78.44 142 LEU A N 1
ATOM 1116 C CA . LEU A 1 142 ? 3.636 0.563 -6.411 1.00 78.44 142 LEU A CA 1
ATOM 1117 C C . LEU A 1 142 ? 4.005 2.020 -6.714 1.00 78.44 142 LEU A C 1
ATOM 1119 O O . LEU A 1 142 ? 3.149 2.890 -6.851 1.00 78.44 142 LEU A O 1
ATOM 1123 N N . PHE A 1 143 ? 5.298 2.281 -6.896 1.00 79.50 143 PHE A N 1
ATOM 1124 C CA . PHE A 1 143 ? 5.793 3.550 -7.429 1.00 79.50 143 PHE A CA 1
ATOM 1125 C C . PHE A 1 143 ? 5.933 3.517 -8.954 1.00 79.50 143 PHE A C 1
ATOM 1127 O O . PHE A 1 143 ? 6.338 2.502 -9.531 1.00 79.50 143 PHE A O 1
ATOM 1134 N N . LEU A 1 144 ? 5.670 4.645 -9.622 1.00 76.19 144 LEU A N 1
ATOM 1135 C CA . LEU A 1 144 ? 5.974 4.775 -11.049 1.00 76.19 144 LEU A CA 1
ATOM 1136 C C . LEU A 1 144 ? 7.493 4.721 -11.279 1.00 76.19 144 LEU A C 1
ATOM 1138 O O . LEU A 1 144 ? 8.275 5.249 -10.487 1.00 76.19 144 LEU A O 1
ATOM 1142 N N . GLY A 1 145 ? 7.894 4.095 -12.385 1.00 75.44 145 GLY A N 1
ATOM 1143 C CA . GLY A 1 145 ? 9.250 4.018 -12.924 1.00 75.44 145 GLY A CA 1
ATOM 1144 C C . GLY A 1 145 ? 10.019 5.334 -13.072 1.00 75.44 145 GLY A C 1
ATOM 1145 O O . GLY A 1 145 ? 9.512 6.428 -12.807 1.00 75.44 145 GLY A O 1
ATOM 1146 N N . PRO A 1 146 ? 11.285 5.254 -13.503 1.00 79.44 146 PRO A N 1
ATOM 1147 C CA . PRO A 1 146 ? 11.942 6.379 -14.162 1.00 79.44 146 PRO A CA 1
ATOM 1148 C C . PRO A 1 146 ? 11.175 6.802 -15.431 1.00 79.44 146 PRO A C 1
ATOM 1150 O O . PRO A 1 146 ? 10.389 6.031 -15.983 1.00 79.44 146 PRO A O 1
ATOM 1153 N N . SER A 1 147 ? 11.407 8.029 -15.906 1.00 82.62 147 SER A N 1
ATOM 1154 C CA . SER A 1 147 ? 10.807 8.501 -17.163 1.00 82.62 147 SER A CA 1
ATOM 1155 C C . SER A 1 147 ? 11.279 7.657 -18.362 1.00 82.62 147 SER A C 1
ATOM 1157 O O . SER A 1 147 ? 12.314 6.988 -18.264 1.00 82.62 147 SER A O 1
ATOM 1159 N N . PRO A 1 148 ? 10.592 7.691 -19.521 1.00 82.19 148 PRO A N 1
ATOM 1160 C CA . PRO A 1 148 ? 11.059 6.988 -20.718 1.00 82.19 148 PRO A CA 1
ATOM 1161 C C . PRO A 1 148 ? 12.494 7.362 -21.116 1.00 82.19 148 PRO A C 1
ATOM 1163 O O . PRO A 1 148 ? 13.302 6.481 -21.377 1.00 82.19 148 PRO A O 1
ATOM 1166 N N . ALA A 1 149 ? 12.853 8.650 -21.053 1.00 85.75 149 ALA A N 1
ATOM 1167 C CA . ALA A 1 149 ? 14.210 9.116 -21.354 1.00 85.75 149 ALA A CA 1
ATOM 1168 C C . ALA A 1 149 ? 15.257 8.578 -20.362 1.00 85.75 149 ALA A C 1
ATOM 1170 O O . ALA A 1 149 ? 16.354 8.195 -20.757 1.00 85.75 149 ALA A O 1
ATOM 1171 N N . GLN A 1 150 ? 14.917 8.513 -19.071 1.00 84.94 150 GLN A N 1
ATOM 1172 C CA . GLN A 1 150 ? 15.783 7.903 -18.060 1.00 84.94 150 GLN A CA 1
ATOM 1173 C C . GLN A 1 150 ? 15.909 6.391 -18.262 1.00 84.94 150 GLN A C 1
ATOM 1175 O O . GLN A 1 150 ? 16.997 5.847 -18.120 1.00 84.94 150 GLN A O 1
ATOM 1180 N N . THR A 1 151 ? 14.808 5.722 -18.603 1.00 84.69 151 THR A N 1
ATOM 1181 C CA . THR A 1 151 ? 14.788 4.287 -18.902 1.00 84.69 151 THR A CA 1
ATOM 1182 C C . THR A 1 151 ? 15.703 3.982 -20.082 1.00 84.69 151 THR A C 1
ATOM 1184 O O . THR A 1 151 ? 16.554 3.108 -19.970 1.00 84.69 151 THR A O 1
ATOM 1187 N N . GLU A 1 152 ? 15.599 4.755 -21.164 1.00 87.69 152 GLU A N 1
ATOM 1188 C CA . GLU A 1 152 ? 16.453 4.621 -22.346 1.00 87.69 152 GLU A CA 1
ATOM 1189 C C . GLU A 1 152 ? 17.931 4.854 -22.011 1.00 87.69 152 GLU A C 1
ATOM 1191 O O . GLU A 1 152 ? 18.796 4.082 -22.421 1.00 87.69 152 GLU A O 1
ATOM 1196 N N . ALA A 1 153 ? 18.233 5.872 -21.199 1.00 89.12 153 ALA A N 1
ATOM 1197 C CA . ALA A 1 153 ? 19.593 6.138 -20.743 1.00 89.12 153 ALA A CA 1
ATOM 1198 C C . ALA A 1 153 ? 20.157 4.987 -19.890 1.00 89.12 153 ALA A C 1
ATOM 1200 O O . ALA A 1 153 ? 21.322 4.625 -20.050 1.00 89.12 153 ALA A O 1
ATOM 1201 N N . ILE A 1 154 ? 19.341 4.388 -19.013 1.00 86.38 154 ILE A N 1
ATOM 1202 C CA . ILE A 1 154 ? 19.747 3.227 -18.210 1.00 86.38 154 ILE A CA 1
ATOM 1203 C C . ILE A 1 154 ? 19.973 2.010 -19.109 1.00 86.38 154 ILE A C 1
ATOM 1205 O O . ILE A 1 154 ? 21.007 1.372 -18.977 1.00 86.38 154 ILE A O 1
ATOM 1209 N N . ILE A 1 155 ? 19.069 1.721 -20.050 1.00 87.69 155 ILE A N 1
ATOM 1210 C CA . ILE A 1 155 ? 19.209 0.597 -20.993 1.00 87.69 155 ILE A CA 1
ATOM 1211 C C . ILE A 1 155 ? 20.453 0.769 -21.875 1.00 87.69 155 ILE A C 1
ATOM 1213 O O . ILE A 1 155 ? 21.169 -0.196 -22.130 1.00 87.69 155 ILE A O 1
ATOM 1217 N N . THR A 1 156 ? 20.734 1.998 -22.316 1.00 91.12 156 THR A N 1
ATOM 1218 C CA . THR A 1 156 ? 21.924 2.315 -23.119 1.00 91.12 156 THR A CA 1
ATOM 1219 C C . THR A 1 156 ? 23.209 2.110 -22.318 1.00 91.12 156 THR A C 1
ATOM 1221 O O . THR A 1 156 ? 24.199 1.616 -22.853 1.00 91.12 156 THR A O 1
ATOM 1224 N N . ARG A 1 157 ? 23.206 2.495 -21.036 1.00 92.44 157 ARG A N 1
ATOM 1225 C CA . ARG A 1 157 ? 24.362 2.359 -20.142 1.00 92.44 157 ARG A CA 1
ATOM 1226 C C . ARG A 1 157 ? 24.592 0.910 -19.708 1.00 92.44 157 ARG A C 1
ATOM 1228 O O . ARG A 1 157 ? 25.731 0.457 -19.697 1.00 92.44 157 ARG A O 1
ATOM 1235 N N . ASP A 1 158 ? 23.516 0.216 -19.357 1.00 90.56 158 ASP A N 1
ATOM 1236 C CA . ASP A 1 158 ? 23.505 -1.111 -18.749 1.00 90.56 158 ASP A CA 1
ATOM 1237 C C . ASP A 1 158 ? 22.699 -2.069 -19.654 1.00 90.56 158 ASP A C 1
ATOM 1239 O O . ASP A 1 158 ? 21.519 -2.323 -19.391 1.00 90.56 158 ASP A O 1
ATOM 1243 N N . PRO A 1 159 ? 23.298 -2.584 -20.749 1.00 87.62 159 PRO A N 1
ATOM 1244 C CA . PRO A 1 159 ? 22.586 -3.409 -21.721 1.00 87.62 159 PRO A CA 1
ATOM 1245 C C . PRO A 1 159 ? 22.062 -4.711 -21.106 1.00 87.62 159 PRO A C 1
ATOM 1247 O O . PRO A 1 159 ? 22.508 -5.147 -20.041 1.00 87.62 159 PRO A O 1
ATOM 1250 N N . ALA A 1 160 ? 21.127 -5.346 -21.819 1.00 88.69 160 ALA A N 1
ATOM 1251 C CA . ALA A 1 160 ? 20.497 -6.592 -21.400 1.00 88.69 160 ALA A CA 1
ATOM 1252 C C . ALA A 1 160 ? 21.533 -7.669 -21.027 1.00 88.69 160 ALA A C 1
ATOM 1254 O O . ALA A 1 160 ? 22.371 -8.039 -21.854 1.00 88.69 160 ALA A O 1
ATOM 1255 N N . LEU A 1 161 ? 21.460 -8.186 -19.798 1.00 90.56 161 LEU A N 1
ATOM 1256 C CA . LEU A 1 161 ? 22.292 -9.305 -19.351 1.00 90.56 161 LEU A CA 1
ATOM 1257 C C . LEU A 1 161 ? 21.669 -10.639 -19.768 1.00 90.56 161 LEU A C 1
ATOM 1259 O O . LEU A 1 161 ? 20.451 -10.827 -19.729 1.00 90.56 161 LEU A O 1
ATOM 1263 N N . TYR A 1 162 ? 22.527 -11.578 -20.158 1.00 91.94 162 TYR A N 1
ATOM 1264 C CA . TYR A 1 162 ? 22.136 -12.908 -20.609 1.00 91.94 162 TYR A CA 1
ATOM 1265 C C . TYR A 1 162 ? 22.577 -13.947 -19.586 1.00 91.94 162 TYR A C 1
ATOM 1267 O O . TYR A 1 162 ? 23.768 -14.061 -19.299 1.00 91.94 162 TYR A O 1
ATOM 1275 N N . ASN A 1 163 ? 21.635 -14.746 -19.091 1.00 91.00 163 ASN A N 1
ATOM 1276 C CA . ASN A 1 163 ? 21.922 -15.852 -18.184 1.00 91.00 163 ASN A CA 1
ATOM 1277 C C . ASN A 1 163 ? 21.526 -17.187 -18.824 1.00 91.00 163 ASN A C 1
ATOM 1279 O O . ASN A 1 163 ? 20.542 -17.833 -18.461 1.00 91.00 163 ASN A O 1
ATOM 1283 N N . GLY A 1 164 ? 22.306 -17.574 -19.832 1.00 92.12 164 GLY A N 1
ATOM 1284 C CA . GLY A 1 164 ? 22.183 -18.859 -20.507 1.00 92.12 164 GLY A CA 1
ATOM 1285 C C . GLY A 1 164 ? 21.312 -18.840 -21.761 1.00 92.12 164 GLY A C 1
ATOM 1286 O O . GLY A 1 164 ? 20.999 -17.800 -22.342 1.00 92.12 164 GLY A O 1
ATOM 1287 N N . VAL A 1 165 ? 20.977 -20.045 -22.214 1.00 92.69 165 VAL A N 1
ATOM 1288 C CA . VAL A 1 165 ? 20.262 -20.296 -23.465 1.00 92.69 165 VAL A CA 1
ATOM 1289 C C . VAL A 1 165 ? 19.203 -21.357 -23.202 1.00 92.69 165 VAL A C 1
ATOM 1291 O O . VAL A 1 165 ? 19.527 -22.438 -22.710 1.00 92.69 165 VAL A O 1
ATOM 1294 N N . CYS A 1 166 ? 17.952 -21.080 -23.550 1.00 87.50 166 CYS A N 1
ATOM 1295 C CA . CYS A 1 166 ? 16.897 -22.085 -23.568 1.00 87.50 166 CYS A CA 1
ATOM 1296 C C . CYS A 1 166 ? 16.720 -22.626 -24.994 1.00 87.50 166 CYS A C 1
ATOM 1298 O O . CYS A 1 166 ? 16.874 -21.900 -25.974 1.00 87.50 166 CYS A O 1
ATOM 1300 N N . THR A 1 167 ? 16.445 -23.925 -25.134 1.00 89.06 167 THR A N 1
ATOM 1301 C CA . THR A 1 167 ? 16.166 -24.532 -26.446 1.00 89.06 167 THR A CA 1
ATOM 1302 C C . THR A 1 167 ? 14.678 -24.824 -26.556 1.00 89.06 167 THR A C 1
ATOM 1304 O O . THR A 1 167 ? 14.117 -25.532 -25.727 1.00 89.06 167 THR A O 1
ATOM 1307 N N . VAL A 1 168 ? 14.051 -24.276 -27.590 1.00 81.69 168 VAL A N 1
ATOM 1308 C CA . VAL A 1 168 ? 12.617 -24.341 -27.872 1.00 81.69 168 VAL A CA 1
ATOM 1309 C C . VAL A 1 168 ? 12.473 -24.882 -29.291 1.00 81.69 168 VAL A C 1
ATOM 1311 O O . VAL A 1 168 ? 12.896 -24.229 -30.240 1.00 81.69 168 VAL A O 1
ATOM 1314 N N . ASN A 1 169 ? 11.935 -26.097 -29.448 1.00 84.69 169 ASN A N 1
ATOM 1315 C CA . ASN A 1 169 ? 11.802 -26.777 -30.749 1.00 84.69 169 ASN A CA 1
ATOM 1316 C C . ASN A 1 169 ? 13.124 -26.863 -31.541 1.00 84.69 169 ASN A C 1
ATOM 1318 O O . ASN A 1 169 ? 13.160 -26.642 -32.748 1.00 84.69 169 ASN A O 1
ATOM 1322 N N . GLY A 1 170 ? 14.235 -27.129 -30.848 1.00 90.12 170 GLY A N 1
ATOM 1323 C CA . GLY A 1 170 ? 15.574 -27.177 -31.449 1.00 90.12 170 GLY A CA 1
ATOM 1324 C C . GLY A 1 170 ? 16.206 -25.807 -31.736 1.00 90.12 170 GLY A C 1
ATOM 1325 O O . GLY A 1 170 ? 17.392 -25.753 -32.056 1.00 90.12 170 GLY A O 1
ATOM 1326 N N . ILE A 1 171 ? 15.470 -24.701 -31.570 1.00 88.69 171 ILE A N 1
ATOM 1327 C CA . ILE A 1 171 ? 15.984 -23.335 -31.719 1.00 88.69 171 ILE A CA 1
ATOM 1328 C C . ILE A 1 171 ? 16.476 -22.829 -30.362 1.00 88.69 171 ILE A C 1
ATOM 1330 O O . ILE A 1 171 ? 15.776 -22.917 -29.354 1.00 88.69 171 ILE A O 1
ATOM 1334 N N . LYS A 1 172 ? 17.698 -22.298 -30.333 1.00 88.88 172 LYS A N 1
ATOM 1335 C CA . LYS A 1 172 ? 18.328 -21.725 -29.140 1.00 88.88 172 LYS A CA 1
ATOM 1336 C C . LYS A 1 172 ? 17.942 -20.254 -28.990 1.00 88.88 172 LYS A C 1
ATOM 1338 O O . LYS A 1 172 ? 18.225 -19.458 -29.880 1.00 88.88 172 LYS A O 1
ATOM 1343 N N . TYR A 1 173 ? 17.354 -19.899 -27.855 1.00 86.62 173 TYR A N 1
ATOM 1344 C CA . TYR A 1 173 ? 17.002 -18.532 -27.489 1.00 86.62 173 TYR A CA 1
ATOM 1345 C C . TYR A 1 173 ? 17.809 -18.088 -26.269 1.00 86.62 173 TYR A C 1
ATOM 1347 O O . TYR A 1 173 ? 17.982 -18.874 -25.336 1.00 86.62 173 TYR A O 1
ATOM 1355 N N . PRO A 1 174 ? 18.303 -16.843 -26.240 1.00 89.69 174 PRO A N 1
ATOM 1356 C CA . PRO A 1 174 ? 18.960 -16.317 -25.057 1.00 89.69 174 PRO A CA 1
ATOM 1357 C C . PRO A 1 174 ? 17.954 -16.147 -23.912 1.00 89.69 174 PRO A C 1
ATOM 1359 O O . PRO A 1 174 ? 16.856 -15.620 -24.108 1.00 89.69 174 PRO A O 1
ATOM 1362 N N . THR A 1 175 ? 18.344 -16.553 -22.707 1.00 87.50 175 THR A N 1
ATOM 1363 C CA . THR A 1 175 ? 17.582 -16.257 -21.492 1.00 87.50 175 THR A CA 1
ATOM 1364 C C . THR A 1 175 ? 18.036 -14.901 -20.963 1.00 87.50 175 THR A C 1
ATOM 1366 O O . THR A 1 175 ? 19.204 -14.726 -20.619 1.00 87.50 175 THR A O 1
ATOM 1369 N N . LEU A 1 176 ? 17.122 -13.934 -20.917 1.00 87.19 176 LEU A N 1
ATOM 1370 C CA . LEU A 1 176 ? 17.399 -12.605 -20.371 1.00 87.19 176 LEU A CA 1
ATOM 1371 C C . LEU A 1 176 ? 17.362 -12.642 -18.843 1.00 87.19 176 LEU A C 1
ATOM 1373 O O . LEU A 1 176 ? 16.440 -13.209 -18.252 1.00 87.19 176 LEU A O 1
ATOM 1377 N N . GLU A 1 177 ? 18.346 -12.017 -18.206 1.00 86.44 177 GLU A N 1
ATOM 1378 C CA . GLU A 1 177 ? 18.361 -11.825 -16.761 1.00 86.44 177 GLU A CA 1
ATOM 1379 C C . GLU A 1 177 ? 17.525 -10.603 -16.364 1.00 86.44 177 GLU A C 1
ATOM 1381 O O . GLU A 1 177 ? 17.456 -9.597 -17.071 1.00 86.44 177 GLU A O 1
ATOM 1386 N N . THR A 1 178 ? 16.873 -10.678 -15.204 1.00 81.50 178 THR A N 1
ATOM 1387 C CA . THR A 1 178 ? 16.106 -9.546 -14.676 1.00 81.50 178 THR A CA 1
ATOM 1388 C C . THR A 1 178 ? 17.042 -8.462 -14.155 1.00 81.50 178 THR A C 1
ATOM 1390 O O . THR A 1 178 ? 17.656 -8.631 -13.105 1.00 81.50 178 THR A O 1
ATOM 1393 N N . GLN A 1 179 ? 17.085 -7.306 -14.820 1.00 80.69 179 GLN A N 1
ATOM 1394 C CA . GLN A 1 179 ? 17.899 -6.169 -14.383 1.00 80.69 179 GLN A CA 1
ATOM 1395 C C . GLN A 1 179 ? 17.066 -5.117 -13.638 1.00 80.69 179 GLN A C 1
ATOM 1397 O O . GLN A 1 179 ? 16.130 -4.572 -14.197 1.00 80.69 179 GLN A O 1
ATOM 1402 N N . PRO A 1 180 ? 17.342 -4.816 -12.358 1.00 79.88 180 PRO A N 1
ATOM 1403 C CA . PRO A 1 180 ? 16.868 -3.606 -11.679 1.00 79.88 180 PRO A CA 1
ATOM 1404 C C . PRO A 1 180 ? 17.036 -2.317 -12.478 1.00 79.88 180 PRO A C 1
ATOM 1406 O O . PRO A 1 180 ? 18.169 -1.944 -12.753 1.00 79.88 180 PRO A O 1
ATOM 1409 N N . LEU A 1 181 ? 15.958 -1.554 -12.696 1.00 81.94 181 LEU A N 1
ATOM 1410 C CA . LEU A 1 181 ? 16.125 -0.113 -12.871 1.00 81.94 181 LEU A CA 1
ATOM 1411 C C . LEU A 1 181 ? 16.336 0.469 -11.472 1.00 81.94 181 LEU A C 1
ATOM 1413 O O . LEU A 1 181 ? 15.482 0.333 -10.592 1.00 81.94 181 LEU A O 1
ATOM 1417 N N . GLN A 1 182 ? 17.509 1.051 -11.231 1.00 78.50 182 GLN A N 1
ATOM 1418 C CA . GLN A 1 182 ? 17.789 1.695 -9.951 1.00 78.50 182 GLN A CA 1
ATOM 1419 C C . GLN A 1 182 ? 16.888 2.924 -9.788 1.00 78.50 182 GLN A C 1
ATOM 1421 O O . GLN A 1 182 ? 16.785 3.765 -10.682 1.00 78.50 182 GLN A O 1
ATOM 1426 N N . SER A 1 183 ? 16.221 3.023 -8.638 1.00 71.69 183 SER A N 1
ATOM 1427 C CA . SER A 1 183 ? 15.425 4.202 -8.307 1.00 71.69 183 SER A CA 1
ATOM 1428 C C . SER A 1 183 ? 16.349 5.394 -8.074 1.00 71.69 183 SER A C 1
ATOM 1430 O O . SER A 1 183 ? 17.238 5.330 -7.233 1.00 71.69 183 SER A O 1
ATOM 1432 N N . VAL A 1 184 ? 16.093 6.503 -8.770 1.00 81.00 184 VAL A N 1
ATOM 1433 C CA . VAL A 1 184 ? 16.711 7.806 -8.461 1.00 81.00 184 VAL A CA 1
ATOM 1434 C C . VAL A 1 184 ? 16.143 8.387 -7.157 1.00 81.00 184 VAL A C 1
ATOM 1436 O O . VAL A 1 184 ? 16.774 9.207 -6.501 1.00 81.00 184 VAL A O 1
ATOM 1439 N N . LEU A 1 185 ? 14.940 7.956 -6.763 1.00 87.25 185 LEU A N 1
ATOM 1440 C CA . LEU A 1 185 ? 14.317 8.377 -5.513 1.00 87.25 185 LEU A CA 1
ATOM 1441 C C . LEU A 1 185 ? 14.890 7.554 -4.356 1.00 87.25 185 LEU A C 1
ATOM 1443 O O . LEU A 1 185 ? 14.710 6.334 -4.325 1.00 87.25 185 LEU A O 1
ATOM 1447 N N . SER A 1 186 ? 15.533 8.245 -3.420 1.00 92.69 186 SER A N 1
ATOM 1448 C CA . SER A 1 186 ? 16.020 7.698 -2.155 1.00 92.69 186 SER A CA 1
ATOM 1449 C C . SER A 1 186 ? 15.020 7.957 -1.021 1.00 92.69 186 SER A C 1
ATOM 1451 O O . SER A 1 186 ? 14.194 8.869 -1.102 1.00 92.69 186 SER A O 1
ATOM 1453 N N . TRP A 1 187 ? 15.088 7.158 0.046 1.00 94.38 187 TRP A N 1
ATOM 1454 C CA . TRP A 1 187 ? 14.233 7.293 1.234 1.00 94.38 187 TRP A CA 1
ATOM 1455 C C . TRP A 1 187 ? 14.432 8.630 1.972 1.00 94.38 187 TRP A C 1
ATOM 1457 O O . TRP A 1 187 ? 13.532 9.080 2.684 1.00 94.38 187 TRP A O 1
ATOM 1467 N N . ASP A 1 188 ? 15.591 9.265 1.784 1.00 95.12 188 ASP A N 1
ATOM 1468 C CA . ASP A 1 188 ? 15.998 10.560 2.339 1.00 95.12 188 ASP A CA 1
ATOM 1469 C C . ASP A 1 188 ? 15.851 11.722 1.342 1.00 95.12 188 ASP A C 1
ATOM 1471 O O . ASP A 1 188 ? 16.378 12.811 1.577 1.00 95.12 188 ASP A O 1
ATOM 1475 N N . ALA A 1 189 ? 15.125 11.522 0.234 1.00 95.19 189 ALA A N 1
ATOM 1476 C CA . ALA A 1 189 ? 14.880 12.578 -0.743 1.00 95.19 189 ALA A CA 1
ATOM 1477 C C . ALA A 1 189 ? 14.303 13.836 -0.071 1.00 95.19 189 ALA A C 1
ATOM 1479 O O . ALA A 1 189 ? 13.493 13.748 0.853 1.00 95.19 189 ALA A O 1
ATOM 1480 N N . SER A 1 190 ? 14.719 15.020 -0.528 1.00 95.69 190 SER A N 1
ATOM 1481 C CA . SER A 1 190 ? 14.249 16.291 0.034 1.00 95.69 190 SER A CA 1
ATOM 1482 C C . SER A 1 190 ? 12.744 16.489 -0.187 1.00 95.69 190 SER A C 1
ATOM 1484 O O . SER A 1 190 ? 12.142 15.848 -1.049 1.00 95.69 190 SER A O 1
ATOM 1486 N N . ALA A 1 191 ? 12.130 17.420 0.553 1.00 94.81 191 ALA A N 1
ATOM 1487 C CA . ALA A 1 191 ? 10.719 17.769 0.364 1.00 94.81 191 ALA A CA 1
ATOM 1488 C C . ALA A 1 191 ? 10.393 18.142 -1.093 1.00 94.81 191 ALA A C 1
ATOM 1490 O O . ALA A 1 191 ? 9.396 17.672 -1.625 1.00 94.81 191 ALA A O 1
ATOM 1491 N N . PHE A 1 192 ? 11.286 18.882 -1.757 1.00 94.69 192 PHE A N 1
ATOM 1492 C CA . PHE A 1 192 ? 11.146 19.248 -3.167 1.00 94.69 192 PHE A CA 1
ATOM 1493 C C . PHE A 1 192 ? 11.114 18.024 -4.096 1.00 94.69 192 PHE A C 1
ATOM 1495 O O . PHE A 1 192 ? 10.243 17.908 -4.949 1.00 94.69 192 PHE A O 1
ATOM 1502 N N . TYR A 1 193 ? 12.027 17.064 -3.917 1.00 93.06 193 TYR A N 1
ATOM 1503 C CA . TYR A 1 193 ? 12.020 15.850 -4.742 1.00 93.06 193 TYR A CA 1
ATOM 1504 C C . TYR A 1 193 ? 10.844 14.926 -4.417 1.00 93.06 193 TYR A C 1
ATOM 1506 O O . TYR A 1 193 ? 10.351 14.233 -5.307 1.00 93.06 193 TYR A O 1
ATOM 1514 N N . ALA A 1 194 ? 10.365 14.927 -3.174 1.00 92.88 194 ALA A N 1
ATOM 1515 C CA . ALA A 1 194 ? 9.210 14.139 -2.766 1.00 92.88 194 ALA A CA 1
ATOM 1516 C C . ALA A 1 194 ? 7.924 14.535 -3.507 1.00 92.88 194 ALA A C 1
ATOM 1518 O O . ALA A 1 194 ? 7.087 13.677 -3.769 1.00 92.88 194 ALA A O 1
ATOM 1519 N N . GLU A 1 195 ? 7.786 15.795 -3.921 1.00 90.44 195 GLU A N 1
ATOM 1520 C CA . GLU A 1 195 ? 6.654 16.258 -4.740 1.00 90.44 195 GLU A CA 1
ATOM 1521 C C . GLU A 1 195 ? 6.613 15.606 -6.131 1.00 90.44 195 GLU A C 1
ATOM 1523 O O . GLU A 1 195 ? 5.562 15.560 -6.764 1.00 90.44 195 GLU A O 1
ATOM 1528 N N . THR A 1 196 ? 7.732 15.040 -6.596 1.00 89.19 196 THR A N 1
ATOM 1529 C CA . THR A 1 196 ? 7.799 14.297 -7.867 1.00 89.19 196 THR A CA 1
ATOM 1530 C C . THR A 1 196 ? 7.401 12.825 -7.730 1.00 89.19 196 THR A C 1
ATOM 1532 O O . THR A 1 196 ? 7.392 12.093 -8.721 1.00 89.19 196 THR A O 1
ATOM 1535 N N . ILE A 1 197 ? 7.083 12.364 -6.513 1.00 89.56 197 ILE A N 1
ATOM 1536 C CA . ILE A 1 197 ? 6.647 10.989 -6.271 1.00 89.56 197 ILE A CA 1
ATOM 1537 C C . ILE A 1 197 ? 5.317 10.747 -6.976 1.00 89.56 197 ILE A C 1
ATOM 1539 O O . ILE A 1 197 ? 4.310 11.391 -6.695 1.00 89.56 197 ILE A O 1
ATOM 1543 N N . GLN A 1 198 ? 5.312 9.743 -7.846 1.00 88.06 198 GLN A N 1
ATOM 1544 C CA . GLN A 1 198 ? 4.118 9.251 -8.515 1.00 88.06 198 GLN A CA 1
ATOM 1545 C C . GLN A 1 198 ? 3.848 7.817 -8.067 1.00 88.06 198 GLN A C 1
ATOM 1547 O O . GLN A 1 198 ? 4.734 6.957 -8.101 1.00 88.06 198 GLN A O 1
ATOM 1552 N N . VAL A 1 199 ? 2.614 7.570 -7.640 1.00 86.25 199 VAL A N 1
ATOM 1553 C CA . VAL A 1 199 ? 2.143 6.264 -7.176 1.00 86.25 199 VAL A CA 1
ATOM 1554 C C . VAL A 1 199 ? 1.224 5.656 -8.224 1.00 86.25 199 VAL A C 1
ATOM 1556 O O . VAL A 1 199 ? 0.410 6.350 -8.829 1.00 86.25 199 VAL A O 1
ATOM 1559 N N . VAL A 1 200 ? 1.352 4.349 -8.426 1.00 87.12 200 VAL A N 1
ATOM 1560 C CA . VAL A 1 200 ? 0.482 3.556 -9.288 1.00 87.12 200 VAL A CA 1
ATOM 1561 C C . VAL A 1 200 ? -0.073 2.384 -8.497 1.00 87.12 200 VAL A C 1
ATOM 1563 O O . VAL A 1 200 ? 0.659 1.631 -7.860 1.00 87.12 200 VAL A O 1
ATOM 1566 N N . LEU A 1 201 ? -1.384 2.194 -8.580 1.00 83.56 201 LEU A N 1
ATOM 1567 C CA . LEU A 1 201 ? -2.023 0.974 -8.111 1.00 83.56 201 LEU A CA 1
ATOM 1568 C C . LEU A 1 201 ? -1.748 -0.138 -9.127 1.00 83.56 201 LEU A C 1
ATOM 1570 O O . LEU A 1 201 ? -2.147 -0.045 -10.287 1.00 83.56 201 LEU A O 1
ATOM 1574 N N . SER A 1 202 ? -1.019 -1.168 -8.708 1.00 84.00 202 SER A N 1
ATOM 1575 C CA . SER A 1 202 ? -0.642 -2.304 -9.558 1.00 84.00 202 SER A CA 1
ATOM 1576 C C . SER A 1 202 ? -1.189 -3.599 -8.978 1.00 84.00 202 SER A C 1
ATOM 1578 O O . SER A 1 202 ? -1.590 -3.600 -7.828 1.00 84.00 202 SER A O 1
ATOM 1580 N N . GLY A 1 203 ? -1.158 -4.705 -9.723 1.00 79.31 203 GLY A N 1
ATOM 1581 C CA . GLY A 1 203 ? -1.591 -5.991 -9.169 1.00 79.31 203 GLY A CA 1
ATOM 1582 C C . GLY A 1 203 ? -3.110 -6.143 -9.152 1.00 79.31 203 GLY A C 1
ATOM 1583 O O . GLY A 1 203 ? -3.650 -6.894 -8.356 1.00 79.31 203 GLY A O 1
ATOM 1584 N N . LEU A 1 204 ? -3.823 -5.479 -10.071 1.00 77.75 204 LEU A N 1
ATOM 1585 C CA . LEU A 1 204 ? -5.286 -5.579 -10.201 1.00 77.75 204 LEU A CA 1
ATOM 1586 C C . LEU A 1 204 ? -5.795 -7.018 -10.420 1.00 77.75 204 LEU A C 1
ATOM 1588 O O . LEU A 1 204 ? -7.000 -7.247 -10.398 1.00 77.75 204 LEU A O 1
ATOM 1592 N N . GLY A 1 205 ? -4.906 -7.994 -10.640 1.00 74.94 205 GLY A N 1
ATOM 1593 C CA . GLY A 1 205 ? -5.272 -9.409 -10.737 1.00 74.94 205 GLY A CA 1
ATOM 1594 C C . GLY A 1 205 ? -5.780 -10.004 -9.431 1.00 74.94 205 GLY A C 1
ATOM 1595 O O . GLY A 1 205 ? -6.496 -10.998 -9.464 1.00 74.94 205 GLY A O 1
ATOM 1596 N N . THR A 1 206 ? -5.462 -9.372 -8.303 1.00 71.75 206 THR A N 1
ATOM 1597 C CA . THR A 1 206 ? -6.052 -9.672 -6.992 1.00 71.75 206 THR A CA 1
ATOM 1598 C C . THR A 1 206 ? -7.171 -8.699 -6.622 1.00 71.75 206 THR A C 1
ATOM 1600 O O . THR A 1 206 ? -7.805 -8.868 -5.582 1.00 71.75 206 THR A O 1
ATOM 1603 N N . GLY A 1 207 ? -7.437 -7.701 -7.472 1.00 70.81 207 GLY A N 1
ATOM 1604 C CA . GLY A 1 207 ? -8.526 -6.756 -7.291 1.00 70.81 207 GLY A CA 1
ATOM 1605 C C . GLY A 1 207 ? -9.875 -7.467 -7.320 1.00 70.81 207 GLY A C 1
ATOM 1606 O O . GLY A 1 207 ? -10.099 -8.395 -8.100 1.00 70.81 207 GLY A O 1
ATOM 1607 N N . LEU A 1 208 ? -10.780 -7.030 -6.454 1.00 73.12 208 LEU A N 1
ATOM 1608 C CA . LEU A 1 208 ? -12.101 -7.624 -6.308 1.00 73.12 208 LEU A CA 1
ATOM 1609 C C . LEU A 1 208 ? -13.165 -6.608 -6.705 1.00 73.12 208 LEU A C 1
ATOM 1611 O O . LEU A 1 208 ? -13.109 -5.448 -6.310 1.00 73.12 208 LEU A O 1
ATOM 1615 N N . TRP A 1 209 ? -14.164 -7.049 -7.459 1.00 72.62 209 TRP A N 1
ATOM 1616 C CA . TRP A 1 209 ? -15.309 -6.213 -7.799 1.00 72.62 209 TRP A CA 1
ATOM 1617 C C . TRP A 1 209 ? -16.296 -6.179 -6.629 1.00 72.62 209 TRP A C 1
ATOM 1619 O O . TRP A 1 209 ? -16.671 -7.231 -6.105 1.00 72.62 209 TRP A O 1
ATOM 1629 N N . LEU A 1 210 ? -16.768 -4.995 -6.245 1.00 62.78 210 LEU A N 1
ATOM 1630 C CA . LEU A 1 210 ? -17.664 -4.781 -5.111 1.00 62.78 210 LEU A CA 1
ATOM 1631 C C . LEU A 1 210 ? -18.936 -5.623 -5.240 1.00 62.78 210 LEU A C 1
ATOM 1633 O O . LEU A 1 210 ? -19.363 -6.226 -4.264 1.00 62.78 210 LEU A O 1
ATOM 1637 N N . HIS A 1 211 ? -19.492 -5.765 -6.446 1.00 63.00 211 HIS A N 1
ATOM 1638 C CA . HIS A 1 211 ? -20.686 -6.588 -6.669 1.00 63.00 211 HIS A CA 1
ATOM 1639 C C . HIS A 1 211 ? -20.419 -8.102 -6.534 1.00 63.00 211 HIS A C 1
ATOM 1641 O O . HIS A 1 211 ? -21.327 -8.870 -6.213 1.00 63.00 211 HIS A O 1
ATOM 1647 N N . PHE A 1 212 ? -19.175 -8.551 -6.729 1.00 55.06 212 PHE A N 1
ATOM 1648 C CA . PHE A 1 212 ? -18.778 -9.930 -6.426 1.00 55.06 212 PHE A CA 1
ATOM 1649 C C . PHE A 1 212 ? -18.541 -10.135 -4.923 1.00 55.06 212 PHE A C 1
ATOM 1651 O O . PHE A 1 212 ? -18.796 -11.220 -4.411 1.00 55.06 212 PHE A O 1
ATOM 1658 N N . ILE A 1 213 ? -18.130 -9.087 -4.202 1.00 52.41 213 ILE A N 1
ATOM 1659 C CA . ILE A 1 213 ? -17.925 -9.101 -2.744 1.00 52.41 213 ILE A CA 1
ATOM 1660 C C . ILE A 1 213 ? -19.228 -8.872 -1.971 1.00 52.41 213 ILE A C 1
ATOM 1662 O O . ILE A 1 213 ? -19.364 -9.338 -0.844 1.00 52.41 213 ILE A O 1
ATOM 1666 N N . ALA A 1 214 ? -20.226 -8.211 -2.560 1.00 44.88 214 ALA A N 1
ATOM 1667 C CA . ALA A 1 214 ? -21.556 -8.049 -1.972 1.00 44.88 214 ALA A CA 1
ATOM 1668 C C . ALA A 1 214 ? -22.279 -9.397 -1.771 1.00 44.88 214 ALA A C 1
ATOM 1670 O O . ALA A 1 214 ? -23.250 -9.462 -1.016 1.00 44.88 214 ALA A O 1
ATOM 1671 N N . LEU A 1 215 ? -21.778 -10.467 -2.402 1.00 41.00 215 LEU A N 1
ATOM 1672 C CA . LEU A 1 215 ? -22.159 -11.861 -2.159 1.00 41.00 215 LEU A CA 1
ATOM 1673 C C . LEU A 1 215 ? -21.385 -12.510 -0.988 1.00 41.00 215 LEU A C 1
ATOM 1675 O O . LEU A 1 215 ? -21.770 -13.577 -0.524 1.00 41.00 215 LEU A O 1
ATOM 1679 N N . THR A 1 216 ? -20.330 -11.868 -0.476 1.00 40.84 216 THR A N 1
ATOM 1680 C CA . THR A 1 216 ? -19.440 -12.332 0.608 1.00 40.84 216 THR A CA 1
ATOM 1681 C C . THR A 1 216 ? -19.187 -11.232 1.665 1.00 40.84 216 THR A C 1
ATOM 1683 O O . THR A 1 216 ? -18.039 -10.977 2.025 1.00 40.84 216 THR A O 1
ATOM 1686 N N . ARG A 1 217 ? -20.248 -10.544 2.120 1.00 42.22 217 ARG A N 1
ATOM 1687 C CA . ARG A 1 217 ? -20.312 -9.282 2.910 1.00 42.22 217 ARG A CA 1
ATOM 1688 C C . ARG A 1 217 ? -19.511 -9.186 4.241 1.00 42.22 217 ARG A C 1
ATOM 1690 O O . ARG A 1 217 ? -20.069 -8.828 5.268 1.00 42.22 217 ARG A O 1
ATOM 1697 N N . GLY A 1 218 ? -18.197 -9.418 4.253 1.00 40.72 218 GLY A N 1
ATOM 1698 C CA . GLY A 1 218 ? -17.386 -9.414 5.489 1.00 40.72 218 GLY A CA 1
ATOM 1699 C C . GLY A 1 218 ? -16.055 -8.648 5.455 1.00 40.72 218 GLY A C 1
ATOM 1700 O O . GLY A 1 218 ? -15.188 -8.947 6.268 1.00 40.72 218 GLY A O 1
ATOM 1701 N N . PHE A 1 219 ? -15.819 -7.718 4.516 1.00 44.06 219 PHE A N 1
ATOM 1702 C CA . PHE A 1 219 ? -14.441 -7.318 4.150 1.00 44.06 219 PHE A CA 1
ATOM 1703 C C . PHE A 1 219 ? -13.976 -5.886 4.490 1.00 44.06 219 PHE A C 1
ATOM 1705 O O . PHE A 1 219 ? -12.846 -5.530 4.150 1.00 44.06 219 PHE A O 1
ATOM 1712 N N . ALA A 1 220 ? -14.780 -5.064 5.174 1.00 42.22 220 ALA A N 1
ATOM 1713 C CA . ALA A 1 220 ? -14.461 -3.642 5.394 1.00 42.22 220 ALA A CA 1
ATOM 1714 C C . ALA A 1 220 ? -13.159 -3.383 6.188 1.00 42.22 220 ALA A C 1
ATOM 1716 O O . ALA A 1 220 ? -12.525 -2.346 6.023 1.00 42.22 220 ALA A O 1
ATOM 1717 N N . ILE A 1 221 ? -12.691 -4.359 6.966 1.00 44.94 221 ILE A N 1
ATOM 1718 C CA . ILE A 1 221 ? -11.513 -4.230 7.838 1.00 44.94 221 ILE A CA 1
ATOM 1719 C C . ILE A 1 221 ? -10.169 -4.291 7.075 1.00 44.94 221 ILE A C 1
ATOM 1721 O O . ILE A 1 221 ? -9.132 -3.878 7.594 1.00 44.94 221 ILE A O 1
ATOM 1725 N N . ASN A 1 222 ? -10.140 -4.778 5.830 1.00 45.19 222 ASN A N 1
ATOM 1726 C CA . ASN A 1 222 ? -8.873 -5.167 5.199 1.00 45.19 222 ASN A CA 1
ATOM 1727 C C . ASN A 1 222 ? -8.088 -4.037 4.512 1.00 45.19 222 ASN A C 1
ATOM 1729 O O . ASN A 1 222 ? -6.867 -4.130 4.423 1.00 45.19 222 ASN A O 1
ATOM 1733 N N . ILE A 1 223 ? -8.712 -2.944 4.068 1.00 48.16 223 ILE A N 1
ATOM 1734 C CA . ILE A 1 223 ? -8.064 -2.021 3.110 1.00 48.16 223 ILE A CA 1
ATOM 1735 C C . ILE A 1 223 ? -6.867 -1.248 3.704 1.00 48.16 223 ILE A C 1
ATOM 1737 O O . ILE A 1 223 ? -5.905 -0.984 2.987 1.00 48.16 223 ILE A O 1
ATOM 1741 N N . PHE A 1 224 ? -6.848 -0.953 5.009 1.00 43.06 224 PHE A N 1
ATOM 1742 C CA . PHE A 1 224 ? -5.719 -0.237 5.633 1.00 43.06 224 PHE A CA 1
ATOM 1743 C C . PHE A 1 224 ? -4.630 -1.142 6.232 1.00 43.06 224 PHE A C 1
ATOM 1745 O O . PHE A 1 224 ? -3.530 -0.663 6.503 1.00 43.06 224 PHE A O 1
ATOM 1752 N N . MET A 1 225 ? -4.893 -2.442 6.417 1.00 39.62 225 MET A N 1
ATOM 1753 C CA . MET A 1 225 ? -3.946 -3.375 7.049 1.00 39.62 225 MET A CA 1
ATOM 1754 C C . MET A 1 225 ? -3.426 -4.483 6.121 1.00 39.62 225 MET A C 1
ATOM 1756 O O . MET A 1 225 ? -2.436 -5.128 6.464 1.00 39.62 225 MET A O 1
ATOM 1760 N N . TRP A 1 226 ? -4.017 -4.692 4.942 1.00 39.44 226 TRP A N 1
ATOM 1761 C CA . TRP A 1 226 ? -3.687 -5.827 4.070 1.00 39.44 226 TRP A CA 1
ATOM 1762 C C . TRP A 1 226 ? -2.214 -5.945 3.632 1.00 39.44 226 TRP A C 1
ATOM 1764 O O . TRP A 1 226 ? -1.717 -7.074 3.643 1.00 39.44 226 TRP A O 1
ATOM 1774 N N . PRO A 1 227 ? -1.450 -4.864 3.343 1.00 43.47 227 PRO A N 1
ATOM 1775 C CA . PRO A 1 227 ? -0.028 -5.011 3.003 1.00 43.47 227 PRO A CA 1
ATOM 1776 C C . PRO A 1 227 ? 0.796 -5.672 4.125 1.00 43.47 227 PRO A C 1
ATOM 1778 O O . PRO A 1 227 ? 1.790 -6.342 3.862 1.00 43.47 227 PRO A O 1
ATOM 1781 N N . TYR A 1 228 ? 0.341 -5.568 5.381 1.00 39.56 228 TYR A N 1
ATOM 1782 C CA . TYR A 1 228 ? 0.998 -6.151 6.558 1.00 39.56 228 TYR A CA 1
ATOM 1783 C C . TYR A 1 228 ? 0.408 -7.492 7.003 1.00 39.56 228 TYR A C 1
ATOM 1785 O O . TYR A 1 228 ? 0.926 -8.118 7.928 1.00 39.56 228 TYR A O 1
ATOM 1793 N N . VAL A 1 229 ? -0.689 -7.934 6.389 1.00 40.59 229 VAL A N 1
ATOM 1794 C CA . VAL A 1 229 ? -1.536 -9.000 6.925 1.00 40.59 229 VAL A CA 1
ATOM 1795 C C . VAL A 1 229 ? -1.899 -9.972 5.800 1.00 40.59 229 VAL A C 1
ATOM 1797 O O . VAL A 1 229 ? -3.060 -10.193 5.485 1.00 40.59 229 VAL A O 1
ATOM 1800 N N . ARG A 1 230 ? -0.887 -10.629 5.209 1.00 45.62 230 ARG A N 1
ATOM 1801 C CA . ARG A 1 230 ? -1.113 -11.839 4.381 1.00 45.62 230 ARG A CA 1
ATOM 1802 C C . ARG A 1 230 ? -1.778 -12.972 5.178 1.00 45.62 230 ARG A C 1
ATOM 1804 O O . ARG A 1 230 ? -2.334 -13.896 4.597 1.00 45.62 230 ARG A O 1
ATOM 1811 N N . THR A 1 231 ? -1.751 -12.882 6.505 1.00 57.09 231 THR A N 1
ATOM 1812 C CA . THR A 1 231 ? -2.505 -13.721 7.435 1.00 57.09 231 THR A CA 1
ATOM 1813 C C . THR A 1 231 ? -3.110 -12.823 8.506 1.00 57.09 231 THR A 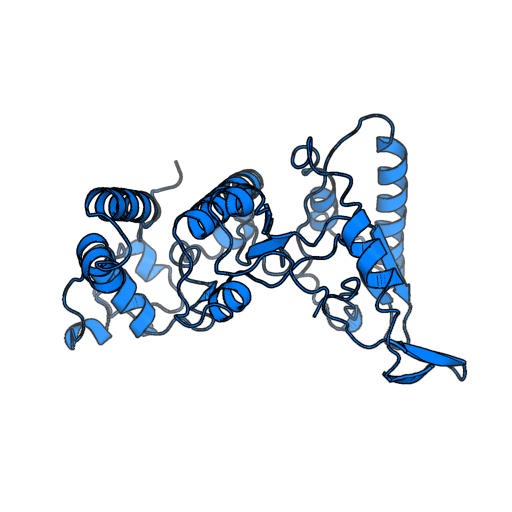C 1
ATOM 1815 O O . THR A 1 231 ? -2.360 -12.258 9.302 1.00 57.09 231 THR A O 1
ATOM 1818 N N . VAL A 1 232 ? -4.439 -12.684 8.549 1.00 64.19 232 VAL A N 1
ATOM 1819 C CA . VAL A 1 232 ? -5.117 -12.044 9.690 1.00 64.19 232 VAL A CA 1
ATOM 1820 C C . VAL A 1 232 ? -4.819 -12.884 10.924 1.00 64.19 232 VAL A C 1
ATOM 1822 O O . VAL A 1 232 ? -5.286 -14.016 11.052 1.00 64.19 232 VAL A O 1
ATOM 1825 N N . THR A 1 233 ? -3.956 -12.350 11.786 1.00 78.06 233 THR A N 1
ATOM 1826 C CA . THR A 1 233 ? -3.621 -12.955 13.077 1.00 78.06 233 THR A CA 1
ATOM 1827 C C . THR A 1 233 ? -4.542 -12.390 14.147 1.00 78.06 233 THR A C 1
ATOM 1829 O O . THR A 1 233 ? -4.992 -11.248 14.022 1.00 78.06 233 THR A O 1
ATOM 1832 N N . ASP A 1 234 ? -4.767 -13.135 15.231 1.00 78.19 234 ASP A N 1
ATOM 1833 C CA . ASP A 1 234 ? -5.537 -12.640 16.383 1.00 78.19 234 ASP A CA 1
ATOM 1834 C C . ASP A 1 234 ? -4.959 -11.309 16.881 1.00 78.19 234 ASP A C 1
ATOM 1836 O O . ASP A 1 234 ? -5.685 -10.359 17.161 1.00 78.19 234 ASP A O 1
ATOM 1840 N N . ARG A 1 235 ? -3.625 -11.184 16.856 1.00 81.62 235 ARG A N 1
ATOM 1841 C CA . ARG A 1 235 ? -2.909 -9.958 17.218 1.00 81.62 235 ARG A CA 1
ATOM 1842 C C . ARG A 1 235 ? -3.290 -8.762 16.346 1.00 81.62 235 ARG A C 1
ATOM 1844 O O . ARG A 1 235 ? -3.383 -7.655 16.871 1.00 81.62 235 ARG A O 1
ATOM 1851 N N . SER A 1 236 ? -3.500 -8.951 15.044 1.00 81.81 236 SER A N 1
ATOM 1852 C CA . SER A 1 236 ? -3.902 -7.874 14.130 1.00 81.81 236 SER A CA 1
ATOM 1853 C C . SER A 1 236 ? -5.294 -7.345 14.481 1.00 81.81 236 SER A C 1
ATOM 1855 O O . SER A 1 236 ? -5.472 -6.133 14.568 1.00 81.81 236 SER A O 1
ATOM 1857 N N . VAL A 1 237 ? -6.246 -8.244 14.757 1.00 83.44 237 VAL A N 1
ATOM 1858 C CA . VAL A 1 237 ? -7.624 -7.884 15.132 1.00 83.44 237 VAL A CA 1
ATOM 1859 C C . VAL A 1 237 ? -7.659 -7.207 16.507 1.00 83.44 237 VAL A C 1
ATOM 1861 O O . VAL A 1 237 ? -8.260 -6.147 16.654 1.00 83.44 237 VAL A O 1
ATOM 1864 N N . VAL A 1 238 ? -6.936 -7.749 17.497 1.00 86.25 238 VAL A N 1
ATOM 1865 C CA . VAL A 1 238 ? -6.791 -7.121 18.826 1.00 86.25 238 VAL A CA 1
ATOM 1866 C C . VAL A 1 238 ? -6.190 -5.723 18.712 1.00 86.25 238 VAL A C 1
ATOM 1868 O O . VAL A 1 238 ? -6.684 -4.784 19.330 1.00 86.25 238 VAL A O 1
ATOM 1871 N N . THR A 1 239 ? -5.125 -5.571 17.918 1.00 84.94 239 THR A N 1
ATOM 1872 C CA . THR A 1 239 ? -4.464 -4.272 17.727 1.00 84.94 239 THR A CA 1
ATOM 1873 C C . THR A 1 239 ? -5.437 -3.267 17.130 1.00 84.94 239 THR A C 1
ATOM 1875 O O . THR A 1 239 ? -5.479 -2.127 17.572 1.00 84.94 239 THR A O 1
ATOM 1878 N N . LEU A 1 240 ? -6.247 -3.690 16.163 1.00 85.69 240 LEU A N 1
ATOM 1879 C CA . LEU A 1 240 ? -7.221 -2.829 15.517 1.00 85.69 240 LEU A CA 1
ATOM 1880 C C . LEU A 1 240 ? -8.288 -2.317 16.501 1.00 85.69 240 LEU A C 1
ATOM 1882 O O . LEU A 1 240 ? -8.537 -1.111 16.546 1.00 85.69 240 LEU A O 1
ATOM 1886 N N . PHE A 1 241 ? -8.843 -3.193 17.345 1.00 88.19 241 PHE A N 1
ATOM 1887 C CA . PHE A 1 241 ? -9.767 -2.797 18.414 1.00 88.19 241 PHE A CA 1
ATOM 1888 C C . PHE A 1 241 ? -9.103 -1.892 19.457 1.00 88.19 241 PHE A C 1
ATOM 1890 O O . PHE A 1 241 ? -9.666 -0.873 19.844 1.00 88.19 241 PHE A O 1
ATOM 1897 N N . ALA A 1 242 ? -7.874 -2.203 19.875 1.00 87.94 242 ALA A N 1
ATOM 1898 C CA . ALA A 1 242 ? -7.145 -1.382 20.842 1.00 87.94 242 ALA A CA 1
ATOM 1899 C C . ALA A 1 242 ? -6.827 0.025 20.305 1.00 87.94 242 ALA A C 1
ATOM 1901 O O . ALA A 1 242 ? -6.763 0.979 21.082 1.00 87.94 242 ALA A O 1
ATOM 1902 N N . VAL A 1 243 ? -6.604 0.145 18.993 1.00 86.81 243 VAL A N 1
ATOM 1903 C CA . VAL A 1 243 ? -6.212 1.387 18.317 1.00 86.81 243 VAL A CA 1
ATOM 1904 C C . VAL A 1 243 ? -7.410 2.293 18.028 1.00 86.81 243 VAL A C 1
ATOM 1906 O O . VAL A 1 243 ? -7.320 3.503 18.245 1.00 86.81 243 VAL A O 1
ATOM 1909 N N . THR A 1 244 ? -8.521 1.714 17.570 1.00 88.19 244 THR A N 1
ATOM 1910 C CA . THR A 1 244 ? -9.763 2.443 17.254 1.00 88.19 244 THR A CA 1
ATOM 1911 C C . THR A 1 244 ? -10.623 2.698 18.491 1.00 88.19 244 THR A C 1
ATOM 1913 O O . THR A 1 244 ? -11.283 3.727 18.579 1.00 88.19 244 THR A O 1
ATOM 1916 N N . GLY A 1 245 ? -10.604 1.784 19.465 1.00 87.94 245 GLY A N 1
ATOM 1917 C CA . GLY A 1 245 ? -11.560 1.769 20.573 1.00 87.94 245 GLY A CA 1
ATOM 1918 C C . GLY A 1 245 ? -12.979 1.368 20.152 1.00 87.94 245 GLY A C 1
ATOM 1919 O O . GLY A 1 245 ? -13.887 1.424 20.977 1.00 87.94 245 GLY A O 1
ATOM 1920 N N . GLU A 1 246 ? -13.176 0.979 18.892 1.00 88.88 246 GLU A N 1
ATOM 1921 C CA . GLU A 1 246 ? -14.461 0.530 18.364 1.00 88.88 246 GLU A CA 1
ATOM 1922 C C . GLU A 1 246 ? -14.680 -0.963 18.645 1.00 88.88 246 GLU A C 1
ATOM 1924 O O . GLU A 1 246 ? -13.774 -1.682 19.060 1.00 88.88 246 GLU A O 1
ATOM 1929 N N . THR A 1 247 ? -15.900 -1.440 18.411 1.00 88.38 247 THR A N 1
ATOM 1930 C CA . THR A 1 247 ? -16.243 -2.870 18.379 1.00 88.38 247 THR A CA 1
ATOM 1931 C C . THR A 1 247 ? -17.018 -3.143 17.094 1.00 88.38 247 THR A C 1
ATOM 1933 O O . THR A 1 247 ? -17.581 -2.216 16.516 1.00 88.38 247 THR A O 1
ATOM 1936 N N . LEU A 1 248 ? -17.023 -4.387 16.616 1.00 88.94 248 LEU A N 1
ATOM 1937 C CA . LEU A 1 248 ? -17.851 -4.756 15.466 1.00 88.94 248 LEU A CA 1
ATOM 1938 C C . LEU A 1 248 ? -19.287 -4.991 15.921 1.00 88.94 248 LEU A C 1
ATOM 1940 O O . LEU A 1 248 ? -19.507 -5.596 16.972 1.00 88.94 248 LEU A O 1
ATOM 1944 N N . SER A 1 249 ? -20.262 -4.565 15.118 1.00 90.12 249 SER A N 1
ATOM 1945 C CA . SER A 1 249 ? -21.646 -4.966 15.349 1.00 90.12 249 SER A CA 1
ATOM 1946 C C . SER A 1 249 ? -21.801 -6.480 15.234 1.00 90.12 249 SER A C 1
ATOM 1948 O O . SER A 1 249 ? -21.115 -7.160 14.462 1.00 90.12 249 SER A O 1
ATOM 1950 N N . LYS A 1 250 ? -22.755 -7.011 16.002 1.00 89.31 250 LYS A N 1
ATOM 1951 C CA . LYS A 1 250 ? -23.093 -8.434 15.983 1.00 89.31 250 LYS A CA 1
ATOM 1952 C C . LYS A 1 250 ? -23.446 -8.917 14.574 1.00 89.31 250 LYS A C 1
ATOM 1954 O O . LYS A 1 250 ? -23.009 -9.991 14.186 1.00 89.31 250 LYS A O 1
ATOM 1959 N N . ASP A 1 251 ? -24.136 -8.091 13.788 1.00 89.06 251 ASP A N 1
ATOM 1960 C CA . ASP A 1 251 ? -24.519 -8.419 12.414 1.00 89.06 251 ASP A CA 1
ATOM 1961 C C . ASP A 1 251 ? -23.305 -8.663 11.507 1.00 89.06 251 ASP A C 1
ATOM 1963 O O . ASP A 1 251 ? -23.337 -9.572 10.677 1.00 89.06 251 ASP A O 1
ATOM 1967 N N . ILE A 1 252 ? -22.223 -7.890 11.661 1.00 87.06 252 ILE A N 1
ATOM 1968 C CA . ILE A 1 252 ? -20.977 -8.096 10.903 1.00 87.06 252 ILE A CA 1
ATOM 1969 C C . ILE A 1 252 ? -20.254 -9.350 11.378 1.00 87.06 252 ILE A C 1
ATOM 1971 O O . ILE A 1 252 ? -19.759 -10.127 10.559 1.00 87.06 252 ILE A O 1
ATOM 1975 N N . ILE A 1 253 ? -20.191 -9.554 12.696 1.00 88.81 253 ILE A N 1
ATOM 1976 C CA . ILE A 1 253 ? -19.562 -10.740 13.284 1.00 88.81 253 ILE A CA 1
ATOM 1977 C C . ILE A 1 253 ? -20.283 -12.001 12.796 1.00 88.81 253 ILE A C 1
ATOM 1979 O O . ILE A 1 253 ? -19.633 -12.927 12.316 1.00 88.81 253 ILE A O 1
ATOM 1983 N N . ASP A 1 254 ? -21.614 -12.016 12.832 1.00 88.06 254 ASP A N 1
ATOM 1984 C CA . ASP A 1 254 ? -22.437 -13.152 12.417 1.00 88.06 254 ASP A CA 1
ATOM 1985 C C . ASP A 1 254 ? -22.346 -13.449 10.912 1.00 88.06 254 ASP A C 1
ATOM 1987 O O . ASP A 1 254 ? -22.537 -14.594 10.500 1.00 88.06 254 ASP A O 1
ATOM 1991 N N . GLN A 1 255 ? -21.993 -12.457 10.090 1.00 84.44 255 GLN A N 1
ATOM 1992 C CA . GLN A 1 255 ? -21.736 -12.629 8.655 1.00 84.44 255 GLN A CA 1
ATOM 1993 C C . GLN A 1 255 ? -20.334 -13.176 8.341 1.00 84.44 255 GLN A C 1
ATOM 1995 O O . GLN A 1 255 ? -20.076 -13.598 7.209 1.00 84.44 255 GLN A O 1
ATOM 2000 N N . SER A 1 256 ? -19.409 -13.174 9.304 1.00 84.31 256 SER A N 1
ATOM 2001 C CA . SER A 1 256 ? -18.030 -13.596 9.071 1.00 84.31 256 SER A CA 1
ATOM 2002 C C . SER A 1 256 ? -17.898 -15.128 9.059 1.00 84.31 256 SER A C 1
ATOM 2004 O O . SER A 1 256 ? -18.198 -15.779 10.061 1.00 84.31 256 SER A O 1
ATOM 2006 N N . PRO A 1 257 ? -17.346 -15.742 7.991 1.00 85.00 257 PRO A N 1
ATOM 2007 C CA . PRO A 1 257 ? -17.133 -17.193 7.934 1.00 85.00 257 PRO A CA 1
ATOM 2008 C C . PRO A 1 257 ? -16.056 -17.682 8.914 1.00 85.00 257 PRO A C 1
ATOM 2010 O O . PRO A 1 257 ? -15.872 -18.882 9.090 1.00 85.00 257 PRO A O 1
ATOM 2013 N N . VAL A 1 258 ? -15.315 -16.757 9.528 1.00 87.12 258 VAL A N 1
ATOM 2014 C CA . VAL A 1 258 ? -14.257 -17.040 10.502 1.00 87.12 258 VAL A CA 1
ATOM 2015 C C . VAL A 1 258 ? -14.610 -16.516 11.894 1.00 87.12 258 VAL A C 1
ATOM 2017 O O . VAL A 1 258 ? -13.716 -16.394 12.728 1.00 87.12 258 VAL A O 1
ATOM 2020 N N . ARG A 1 259 ? -15.887 -16.195 12.168 1.00 91.38 259 ARG A N 1
ATOM 2021 C CA . ARG A 1 259 ? -16.300 -15.612 13.455 1.00 91.38 259 ARG A CA 1
ATOM 2022 C C . ARG A 1 259 ? -15.880 -16.481 14.638 1.00 91.38 259 ARG A C 1
ATOM 2024 O O . ARG A 1 259 ? -15.240 -15.964 15.541 1.00 91.38 259 ARG A O 1
ATOM 2031 N N . ASP A 1 260 ? -16.093 -17.796 14.557 1.00 92.19 260 ASP A N 1
ATOM 2032 C CA . ASP A 1 260 ? -15.852 -18.730 15.665 1.00 92.19 260 ASP A CA 1
ATOM 2033 C C . ASP A 1 260 ? -14.350 -18.877 15.989 1.00 92.19 260 ASP A C 1
ATOM 2035 O O . ASP A 1 260 ? -13.978 -19.396 17.038 1.00 92.19 260 ASP A O 1
ATOM 2039 N N . LYS A 1 261 ? -13.467 -18.416 15.088 1.00 89.56 261 LYS A N 1
ATOM 2040 C CA . LYS A 1 261 ? -12.021 -18.354 15.329 1.00 89.56 261 LYS A CA 1
ATOM 2041 C C . LYS A 1 261 ? -11.636 -17.162 16.209 1.00 89.56 261 LYS A C 1
ATOM 2043 O O . LYS A 1 261 ? -10.680 -17.262 16.968 1.00 89.56 261 LYS A O 1
ATOM 2048 N N . PHE A 1 262 ? -12.333 -16.035 16.073 1.00 89.06 262 PHE A N 1
ATOM 2049 C CA . PHE A 1 262 ? -11.924 -14.761 16.670 1.00 89.06 262 PHE A CA 1
ATOM 2050 C C . PHE A 1 262 ? -12.881 -14.257 17.754 1.00 89.06 262 PHE A C 1
ATOM 2052 O O . PHE A 1 262 ? -12.435 -13.528 18.635 1.00 89.06 262 PHE A O 1
ATOM 2059 N N . PHE A 1 263 ? -14.159 -14.635 17.715 1.00 91.50 263 PHE A N 1
ATOM 2060 C CA . PHE A 1 263 ? -15.233 -14.132 18.572 1.00 91.50 263 PHE A CA 1
ATOM 2061 C C . PHE A 1 263 ? -15.969 -15.283 19.263 1.00 91.50 263 PHE A C 1
ATOM 2063 O O . PHE A 1 263 ? -16.178 -16.342 18.674 1.00 91.50 263 PHE A O 1
ATOM 2070 N N . ASP A 1 264 ? -16.340 -15.072 20.523 1.00 92.75 264 ASP A N 1
ATOM 2071 C CA . ASP A 1 264 ? -17.231 -15.957 21.264 1.00 92.75 264 ASP A CA 1
ATOM 2072 C C . ASP A 1 264 ? -18.701 -15.743 20.827 1.00 92.75 264 ASP A C 1
ATOM 2074 O O . ASP A 1 264 ? -18.987 -14.830 20.042 1.00 92.75 264 ASP A O 1
ATOM 2078 N N . PRO A 1 265 ? -19.653 -16.594 21.261 1.00 93.81 265 PRO A N 1
ATOM 2079 C CA . PRO A 1 265 ? -21.063 -16.476 20.871 1.00 93.81 265 PRO A CA 1
ATOM 2080 C C . PRO A 1 265 ? -21.719 -15.133 21.232 1.00 93.81 265 PRO A C 1
ATOM 2082 O O . PRO A 1 265 ? -22.733 -14.756 20.639 1.00 93.81 265 PRO A O 1
ATOM 2085 N N . GLU A 1 266 ? -21.154 -14.404 22.194 1.00 92.19 266 GLU A N 1
ATOM 2086 C CA . GLU A 1 266 ? -21.583 -13.066 22.595 1.00 92.19 266 GLU A CA 1
ATOM 2087 C C . GLU A 1 266 ? -21.032 -11.960 21.674 1.00 92.19 266 GLU A C 1
ATOM 2089 O O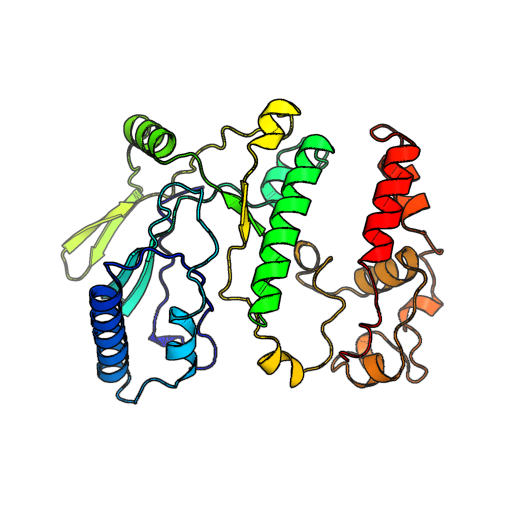 . GLU A 1 266 ? -21.426 -10.801 21.808 1.00 92.19 266 GLU A O 1
ATOM 2094 N N . GLY A 1 267 ? -20.159 -12.304 20.721 1.00 89.25 267 GLY A N 1
ATOM 2095 C CA . GLY A 1 267 ? -19.487 -11.361 19.827 1.00 89.25 267 GLY A CA 1
ATOM 2096 C C . GLY A 1 267 ? -18.268 -10.688 20.462 1.00 89.25 267 GLY A C 1
ATOM 2097 O O . GLY A 1 267 ? -17.762 -9.698 19.934 1.00 89.25 267 GLY A O 1
ATOM 2098 N N . ILE A 1 268 ? -17.778 -11.200 21.593 1.00 89.00 268 ILE A N 1
ATOM 2099 C CA . ILE A 1 268 ? -16.584 -10.695 22.269 1.00 89.00 268 ILE A CA 1
ATOM 2100 C C . ILE A 1 268 ? -15.374 -11.436 21.712 1.00 89.00 268 ILE A C 1
ATOM 2102 O O . ILE A 1 268 ? -15.387 -12.647 21.517 1.00 89.00 268 ILE A O 1
ATOM 2106 N N . LEU A 1 269 ? -14.283 -10.719 21.450 1.00 88.38 269 LEU A N 1
ATOM 2107 C CA . LEU A 1 269 ? -13.087 -11.342 20.898 1.00 88.38 269 LEU A CA 1
ATOM 2108 C C . LEU A 1 269 ? -12.519 -12.386 21.886 1.00 88.38 269 LEU A C 1
ATOM 2110 O O . LEU A 1 269 ? -12.190 -12.028 23.018 1.00 88.38 269 LEU A O 1
ATOM 2114 N N . ILE A 1 270 ? -12.346 -13.645 21.469 1.00 88.75 270 ILE A N 1
ATOM 2115 C CA . ILE A 1 270 ? -11.956 -14.781 22.336 1.00 88.75 270 ILE A CA 1
ATOM 2116 C C . ILE A 1 270 ? -10.667 -14.470 23.111 1.00 88.75 270 ILE A C 1
ATOM 2118 O O . ILE A 1 270 ? -10.600 -14.633 24.329 1.00 88.75 270 ILE A O 1
ATOM 2122 N N . HIS A 1 271 ? -9.665 -13.928 22.418 1.00 81.56 271 HIS A N 1
ATOM 2123 C CA . HIS A 1 271 ? -8.362 -13.588 22.994 1.00 81.56 271 HIS A CA 1
ATOM 2124 C C . HIS A 1 271 ? -8.338 -12.245 23.744 1.00 81.56 271 HIS A C 1
ATOM 2126 O O . HIS A 1 271 ? -7.312 -11.874 24.312 1.00 81.56 271 HIS A O 1
ATOM 2132 N N . SER A 1 272 ? -9.453 -11.504 23.791 1.00 74.06 272 SER A N 1
ATOM 2133 C CA . SER A 1 272 ? -9.528 -10.260 24.570 1.00 74.06 272 SER A CA 1
ATOM 2134 C C . SER A 1 272 ? -9.645 -10.499 26.069 1.00 74.06 272 SER A C 1
ATOM 2136 O O . SER A 1 272 ? -9.282 -9.611 26.829 1.00 74.06 272 SER A O 1
ATOM 2138 N N . LYS A 1 273 ? -10.090 -11.682 26.524 1.00 68.12 273 LYS A N 1
ATOM 2139 C CA . LYS A 1 273 ? -10.196 -11.992 27.965 1.00 68.12 273 LYS A CA 1
ATOM 2140 C C . LYS A 1 273 ? -8.827 -12.027 28.654 1.00 68.12 273 LYS A C 1
ATOM 2142 O O . LYS A 1 273 ? -8.732 -11.743 29.842 1.00 68.12 273 LYS A O 1
ATOM 2147 N N . GLU A 1 274 ? -7.766 -12.276 27.891 1.00 69.69 274 GLU A N 1
ATOM 2148 C CA . GLU A 1 274 ? -6.374 -12.177 28.348 1.00 69.69 274 GLU A CA 1
ATOM 2149 C C . GLU A 1 274 ? -5.807 -10.746 28.242 1.00 69.69 274 GLU A C 1
ATOM 2151 O O . GLU A 1 274 ? -4.682 -10.504 28.666 1.00 69.69 274 GLU A O 1
ATOM 2156 N N . ASN A 1 275 ? -6.589 -9.812 27.678 1.00 57.53 275 ASN A N 1
ATOM 2157 C CA . ASN A 1 275 ? -6.371 -8.377 27.452 1.00 57.53 275 ASN A CA 1
ATOM 2158 C C . ASN A 1 275 ? -4.933 -7.859 27.627 1.00 57.53 275 ASN A C 1
ATOM 2160 O O . ASN A 1 275 ? -4.662 -6.953 28.415 1.00 57.53 275 ASN A O 1
ATOM 2164 N N . ILE A 1 276 ? -3.995 -8.410 26.856 1.00 61.19 276 ILE A N 1
ATOM 2165 C CA . ILE A 1 276 ? -2.581 -8.005 26.918 1.00 61.19 276 ILE A CA 1
ATOM 2166 C C . ILE A 1 276 ? -2.389 -6.586 26.339 1.00 61.19 276 ILE A C 1
ATOM 2168 O O . ILE A 1 276 ? -1.358 -5.949 26.560 1.00 61.19 276 ILE A O 1
ATOM 2172 N N . TYR A 1 277 ? -3.378 -6.055 25.611 1.00 69.94 277 TYR A N 1
ATOM 2173 C CA . TYR A 1 277 ? -3.276 -4.773 24.922 1.00 69.94 277 TYR A CA 1
ATOM 2174 C C . TYR A 1 277 ? -4.252 -3.756 25.520 1.00 69.94 277 TYR A C 1
ATOM 2176 O O . TYR A 1 277 ? -5.416 -3.727 25.123 1.00 69.94 277 TYR A O 1
ATOM 2184 N N . PRO A 1 278 ? -3.801 -2.889 26.449 1.00 81.50 278 PRO A N 1
ATOM 2185 C CA . PRO A 1 278 ? -4.637 -1.788 26.913 1.00 81.50 278 PRO A CA 1
ATOM 2186 C C . PRO A 1 278 ? -5.049 -0.917 25.717 1.00 81.50 278 PRO A C 1
ATOM 2188 O O . PRO A 1 278 ? -4.284 -0.848 24.753 1.00 81.50 278 PRO A O 1
ATOM 2191 N N . PRO A 1 279 ? -6.191 -0.208 25.768 1.00 84.88 279 PRO A N 1
ATOM 2192 C CA . PRO A 1 279 ? -6.550 0.751 24.731 1.00 84.88 279 PRO A CA 1
ATOM 2193 C C . PRO A 1 279 ? -5.372 1.687 24.426 1.00 84.88 279 PRO A C 1
ATOM 2195 O O . PRO A 1 279 ? -4.822 2.348 25.316 1.00 84.88 279 PRO A O 1
ATOM 2198 N N . GLN A 1 280 ? -4.958 1.722 23.161 1.00 88.38 280 GLN A N 1
ATOM 2199 C CA . GLN A 1 280 ? -3.884 2.575 22.660 1.00 88.38 280 GLN A CA 1
ATOM 2200 C C . GLN A 1 280 ? -4.447 3.465 21.556 1.00 88.38 280 GLN A C 1
ATOM 2202 O O . GLN A 1 280 ? -4.196 3.191 20.383 1.00 88.38 280 GLN A O 1
ATOM 2207 N N . PRO A 1 281 ? -5.172 4.546 21.910 1.00 90.88 281 PRO A N 1
ATOM 2208 C CA . PRO A 1 281 ? -5.718 5.465 20.920 1.00 90.88 281 PRO A CA 1
ATOM 2209 C C . PRO A 1 281 ? -4.650 5.875 19.903 1.00 90.88 281 PRO A C 1
ATOM 2211 O O . PRO A 1 281 ? -3.514 6.157 20.303 1.00 90.88 281 PRO A O 1
ATOM 2214 N N . ILE A 1 282 ? -5.011 5.962 18.617 1.00 90.81 282 ILE A N 1
ATOM 2215 C CA . ILE A 1 282 ? -4.089 6.307 17.512 1.00 90.81 282 ILE A CA 1
ATOM 2216 C C . ILE A 1 282 ? -3.171 7.476 17.880 1.00 90.81 282 ILE A C 1
ATOM 2218 O O . ILE A 1 282 ? -1.957 7.407 17.698 1.00 90.81 282 ILE A O 1
ATOM 2222 N N . ILE A 1 283 ? -3.735 8.528 18.472 1.00 95.06 283 ILE A N 1
ATOM 2223 C CA . ILE A 1 283 ? -3.002 9.713 18.924 1.00 95.06 283 ILE A CA 1
ATOM 2224 C C . ILE A 1 283 ? -1.886 9.390 19.929 1.00 95.06 283 ILE A C 1
ATOM 2226 O O . ILE A 1 283 ? -0.768 9.880 19.785 1.00 95.06 283 ILE A O 1
ATOM 2230 N N . LYS A 1 284 ? -2.145 8.528 20.920 1.00 94.50 284 LYS A N 1
ATOM 2231 C CA . LYS A 1 284 ? -1.144 8.096 21.903 1.00 94.50 284 LYS A CA 1
ATOM 2232 C C . LYS A 1 284 ? -0.038 7.308 21.209 1.00 94.50 284 LYS A C 1
ATOM 2234 O O . LYS A 1 284 ? 1.138 7.567 21.449 1.00 94.50 284 LYS A O 1
ATOM 2239 N N . ARG A 1 285 ? -0.412 6.406 20.298 1.00 90.69 285 ARG A N 1
ATOM 2240 C CA . ARG A 1 285 ? 0.547 5.589 19.552 1.00 90.69 285 ARG A CA 1
ATOM 2241 C C . ARG A 1 285 ? 1.440 6.431 18.643 1.00 90.69 285 ARG A C 1
ATOM 2243 O O . ARG A 1 285 ? 2.645 6.204 18.591 1.00 90.69 285 ARG A O 1
ATOM 2250 N N . LEU A 1 286 ? 0.872 7.430 17.970 1.00 90.69 286 LEU A N 1
ATOM 2251 C CA . LEU A 1 286 ? 1.627 8.382 17.160 1.00 90.69 286 LEU A CA 1
ATOM 2252 C C . LEU A 1 286 ? 2.584 9.213 18.019 1.00 90.69 286 LEU A C 1
ATOM 2254 O O . LEU A 1 286 ? 3.747 9.342 17.649 1.00 90.69 286 LEU A O 1
ATOM 2258 N N . ARG A 1 287 ? 2.156 9.706 19.190 1.00 94.94 287 ARG A N 1
ATOM 2259 C CA . ARG A 1 287 ? 3.067 10.389 20.128 1.00 94.94 287 ARG A CA 1
ATOM 2260 C C . ARG A 1 287 ? 4.243 9.498 20.518 1.00 94.94 287 ARG A C 1
ATOM 2262 O O . ARG A 1 287 ? 5.383 9.932 20.435 1.00 94.94 287 ARG A O 1
ATOM 2269 N N . GLU A 1 288 ? 3.996 8.241 20.878 1.00 92.31 288 GLU A N 1
ATOM 2270 C CA . GLU A 1 288 ? 5.059 7.302 21.263 1.00 92.31 288 GLU A CA 1
ATOM 2271 C C . GLU A 1 288 ? 6.033 6.995 20.115 1.00 92.31 288 GLU A C 1
ATOM 2273 O O . GLU A 1 288 ? 7.248 7.011 20.308 1.00 92.31 288 GLU A O 1
ATOM 2278 N N . LEU A 1 289 ? 5.513 6.712 18.917 1.00 86.50 289 LEU A N 1
ATOM 2279 C CA . LEU A 1 289 ? 6.316 6.258 17.776 1.00 86.50 289 LEU A CA 1
ATOM 2280 C C . LEU A 1 289 ? 7.009 7.391 17.012 1.00 86.50 289 LEU A C 1
ATOM 2282 O O . LEU A 1 289 ? 7.990 7.135 16.296 1.00 86.50 289 LEU A O 1
ATOM 2286 N N . CYS A 1 290 ? 6.477 8.609 17.124 1.00 89.00 290 CYS A N 1
ATOM 2287 C CA . CYS A 1 290 ? 6.840 9.743 16.285 1.00 89.00 290 CYS A CA 1
ATOM 2288 C C . CYS A 1 290 ? 7.266 10.994 17.067 1.00 89.00 290 CYS A C 1
ATOM 2290 O O . CYS A 1 290 ? 7.509 12.013 16.422 1.00 89.00 290 CYS A O 1
ATOM 2292 N N . LYS A 1 291 ? 7.409 10.925 18.401 1.00 90.19 291 LYS A N 1
ATOM 2293 C CA . LYS A 1 291 ? 7.856 12.051 19.251 1.00 90.19 291 LYS A CA 1
ATOM 2294 C C . LYS A 1 291 ? 9.113 12.768 18.748 1.00 90.19 291 LYS A C 1
ATOM 2296 O O . LYS A 1 291 ? 9.235 13.968 18.944 1.00 90.19 291 LYS A O 1
ATOM 2301 N N . ASP A 1 292 ? 10.020 12.043 18.094 1.00 90.94 292 ASP A N 1
ATOM 2302 C CA . ASP A 1 292 ? 11.308 12.586 17.653 1.00 90.94 292 ASP A CA 1
ATOM 2303 C C . ASP A 1 292 ? 11.237 13.223 16.250 1.00 90.94 292 ASP A C 1
ATOM 2305 O O . ASP A 1 292 ? 12.156 13.927 15.847 1.00 90.94 292 ASP A O 1
ATOM 2309 N N . ASN A 1 293 ? 10.152 12.987 15.499 1.00 87.44 293 ASN A N 1
ATOM 2310 C CA . ASN A 1 293 ? 10.055 13.342 14.076 1.00 87.44 293 ASN A CA 1
ATOM 2311 C C . ASN A 1 293 ? 8.864 14.244 13.731 1.00 87.44 293 ASN A C 1
ATOM 2313 O O . ASN A 1 293 ? 8.860 14.848 12.659 1.00 87.44 293 ASN A O 1
ATOM 2317 N N . LEU A 1 294 ? 7.835 14.296 14.582 1.00 91.69 294 LEU A N 1
ATOM 2318 C CA . LEU A 1 294 ? 6.602 15.037 14.329 1.00 91.69 294 LEU A CA 1
ATOM 2319 C C . LEU A 1 294 ? 6.336 16.055 15.426 1.00 91.69 294 LEU A C 1
ATOM 2321 O O . LEU A 1 294 ? 6.518 15.779 16.609 1.00 91.69 294 LEU A O 1
ATOM 2325 N N . THR A 1 295 ? 5.812 17.210 15.028 1.00 94.88 295 THR A N 1
ATOM 2326 C CA . THR A 1 295 ? 5.251 18.165 15.984 1.00 94.88 295 THR A CA 1
ATOM 2327 C C . THR A 1 295 ? 3.903 17.670 16.509 1.00 94.88 295 THR A C 1
ATOM 2329 O O . THR A 1 295 ? 3.195 16.917 15.839 1.00 94.88 295 THR A O 1
ATOM 2332 N N . GLU A 1 296 ? 3.492 18.150 17.683 1.00 96.25 296 GLU A N 1
ATOM 2333 C CA . GLU A 1 296 ? 2.186 17.805 18.265 1.00 96.25 296 GLU A CA 1
ATOM 2334 C C . GLU A 1 296 ? 1.019 18.163 17.325 1.00 96.25 296 GLU A C 1
ATOM 2336 O O . GLU A 1 296 ? 0.053 17.415 17.199 1.00 96.25 296 GLU A O 1
ATOM 2341 N N . ILE A 1 297 ? 1.140 19.269 16.580 1.00 96.12 297 ILE A N 1
ATOM 2342 C CA . ILE A 1 297 ? 0.160 19.676 15.561 1.00 96.12 297 ILE A CA 1
ATOM 2343 C C . ILE A 1 297 ? 0.061 18.621 14.449 1.00 96.12 297 ILE A C 1
ATOM 2345 O O . ILE A 1 297 ? -1.042 18.239 14.057 1.00 96.12 297 ILE A O 1
ATOM 2349 N N . GLN A 1 298 ? 1.199 18.128 13.950 1.00 92.62 298 GLN A N 1
ATOM 2350 C CA . GLN A 1 298 ? 1.233 17.091 12.916 1.00 92.62 298 GLN A CA 1
ATOM 2351 C C . GLN A 1 298 ? 0.677 15.760 13.428 1.00 92.62 298 GLN A C 1
ATOM 2353 O O . GLN A 1 298 ? -0.067 15.101 12.703 1.00 92.62 298 GLN A O 1
ATOM 2358 N N . ILE A 1 299 ? 0.995 15.387 14.672 1.00 93.81 299 ILE A N 1
ATOM 2359 C CA . ILE A 1 299 ? 0.465 14.181 15.318 1.00 93.81 299 ILE A CA 1
ATOM 2360 C C . ILE A 1 299 ? -1.058 14.256 15.421 1.00 93.81 299 ILE A C 1
ATOM 2362 O O . ILE A 1 299 ? -1.740 13.322 15.008 1.00 93.81 299 ILE A O 1
ATOM 2366 N N . ASN A 1 300 ? -1.600 15.376 15.904 1.00 95.62 300 ASN A N 1
ATOM 2367 C CA . ASN A 1 300 ? -3.044 15.566 16.038 1.00 95.62 300 ASN A CA 1
ATOM 2368 C C . ASN A 1 300 ? -3.754 15.538 14.679 1.00 95.62 300 ASN A C 1
ATOM 2370 O O . ASN A 1 300 ? -4.788 14.886 14.537 1.00 95.62 300 ASN A O 1
ATOM 2374 N N . ALA A 1 301 ? -3.181 16.193 13.664 1.00 93.12 301 ALA A N 1
ATOM 2375 C CA . ALA A 1 301 ? -3.727 16.181 12.309 1.00 93.12 301 ALA A CA 1
ATOM 2376 C C . ALA A 1 301 ? -3.725 14.770 11.695 1.00 93.12 301 ALA A C 1
ATOM 2378 O O . ALA A 1 301 ? -4.726 14.354 11.114 1.00 93.12 301 ALA A O 1
ATOM 2379 N N . ALA A 1 302 ? -2.631 14.018 11.857 1.00 89.00 302 ALA A N 1
ATOM 2380 C CA . ALA A 1 302 ? -2.532 12.641 11.382 1.00 89.00 302 ALA A CA 1
ATOM 2381 C C . ALA A 1 302 ? -3.500 11.710 12.127 1.00 89.00 302 ALA A C 1
ATOM 2383 O O . ALA A 1 302 ? -4.200 10.929 11.489 1.00 89.00 302 ALA A O 1
ATOM 2384 N N . ALA A 1 303 ? -3.590 11.825 13.456 1.00 91.75 303 ALA A N 1
ATOM 2385 C CA . ALA A 1 303 ? -4.514 11.037 14.265 1.00 91.75 303 ALA A CA 1
ATOM 2386 C C . ALA A 1 303 ? -5.964 11.262 13.834 1.00 91.75 303 ALA A C 1
ATOM 2388 O O . ALA A 1 303 ? -6.692 10.300 13.610 1.00 91.75 303 ALA A O 1
ATOM 2389 N N . LYS A 1 304 ? -6.357 12.531 13.657 1.00 94.25 304 LYS A N 1
ATOM 2390 C CA . LYS A 1 304 ? -7.685 12.892 13.157 1.00 94.25 304 LYS A CA 1
ATOM 2391 C C . LYS A 1 304 ? -7.935 12.288 11.776 1.00 94.25 304 LYS A C 1
ATOM 2393 O O . LYS A 1 304 ? -8.952 11.642 11.577 1.00 94.25 304 LYS A O 1
ATOM 2398 N N . PHE A 1 305 ? -6.999 12.458 10.844 1.00 88.31 305 PHE A N 1
ATOM 2399 C CA . PHE A 1 305 ? -7.130 11.921 9.491 1.00 88.31 305 PHE A CA 1
ATOM 2400 C C . PHE A 1 305 ? -7.313 10.396 9.469 1.00 88.31 305 PHE A C 1
ATOM 2402 O O . PHE A 1 305 ? -8.147 9.902 8.717 1.00 88.31 305 PHE A O 1
ATOM 2409 N N . ILE A 1 306 ? -6.551 9.656 10.283 1.00 87.06 306 ILE A N 1
ATOM 2410 C CA . ILE A 1 306 ? -6.661 8.193 10.360 1.00 87.06 306 ILE A CA 1
ATOM 2411 C C . ILE A 1 306 ? -7.993 7.798 11.003 1.00 87.06 306 ILE A C 1
ATOM 2413 O O . ILE A 1 306 ? -8.695 6.969 10.435 1.00 87.06 306 ILE A O 1
ATOM 2417 N N . ASN A 1 307 ? -8.371 8.411 12.130 1.00 88.88 307 ASN A N 1
ATOM 2418 C CA . ASN A 1 307 ? -9.650 8.142 12.797 1.00 88.88 307 ASN A CA 1
ATOM 2419 C C . ASN A 1 307 ? -10.844 8.400 11.869 1.00 88.88 307 ASN A C 1
ATOM 2421 O O . ASN A 1 307 ? -11.740 7.575 11.786 1.00 88.88 307 ASN A O 1
ATOM 2425 N N . ASP A 1 308 ? -10.825 9.496 11.103 1.00 87.50 308 ASP A N 1
ATOM 2426 C CA . ASP A 1 308 ? -11.902 9.837 10.164 1.00 87.50 308 ASP A CA 1
ATOM 2427 C C . ASP A 1 308 ? -12.064 8.790 9.036 1.00 87.50 308 ASP A C 1
ATOM 2429 O O . ASP A 1 308 ? -13.062 8.807 8.312 1.00 87.50 308 ASP A O 1
ATOM 2433 N N . ARG A 1 309 ? -11.082 7.898 8.834 1.00 83.56 309 ARG A N 1
ATOM 2434 C CA . ARG A 1 309 ? -11.036 6.922 7.730 1.00 83.56 309 ARG A CA 1
ATOM 2435 C C . ARG A 1 309 ? -10.987 5.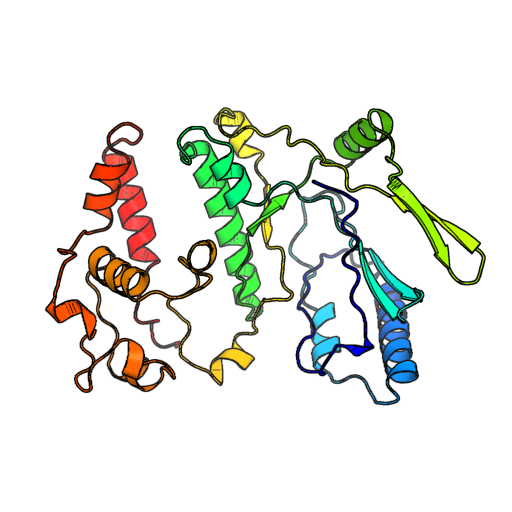463 8.177 1.00 83.56 309 ARG A C 1
ATOM 2437 O O . ARG A 1 309 ? -11.195 4.592 7.336 1.00 83.56 309 ARG A O 1
ATOM 2444 N N . LEU A 1 310 ? -10.724 5.195 9.451 1.00 84.56 310 LEU A N 1
ATOM 2445 C CA . LEU A 1 310 ? -10.605 3.854 10.009 1.00 84.56 310 LEU A CA 1
ATOM 2446 C C . LEU A 1 310 ? -11.851 3.532 10.835 1.00 84.56 310 LEU A C 1
ATOM 2448 O O . LEU A 1 310 ? -11.860 3.738 12.042 1.00 84.56 310 LEU A O 1
ATOM 2452 N N . TRP A 1 311 ? -12.870 3.013 10.157 1.00 84.12 311 TRP A N 1
ATOM 2453 C CA . TRP A 1 311 ? -14.128 2.570 10.758 1.00 84.12 311 TRP A CA 1
ATOM 2454 C C . TRP A 1 311 ? -14.183 1.048 10.700 1.00 84.12 311 TRP A C 1
ATOM 2456 O O . TRP A 1 311 ? -13.915 0.466 9.643 1.00 84.12 311 TRP A O 1
ATOM 2466 N N . LEU A 1 312 ? -14.500 0.394 11.816 1.00 83.88 312 LEU A N 1
ATOM 2467 C CA . LEU A 1 312 ? -14.629 -1.067 11.849 1.00 83.88 312 LEU A CA 1
ATOM 2468 C C . LEU A 1 312 ? -15.969 -1.535 11.303 1.00 83.88 312 LEU A C 1
ATOM 2470 O O . LEU A 1 312 ? -16.038 -2.552 10.610 1.00 83.88 312 LEU A O 1
ATOM 2474 N N . ASP A 1 313 ? -17.010 -0.769 11.599 1.00 83.00 313 ASP A N 1
ATOM 2475 C CA . ASP A 1 313 ? -18.348 -0.980 11.079 1.00 83.00 313 ASP A CA 1
ATOM 2476 C C . ASP A 1 313 ? -18.545 -0.076 9.847 1.00 83.00 313 ASP A C 1
ATOM 2478 O O . ASP A 1 313 ? -18.609 1.151 9.993 1.00 83.00 313 ASP A O 1
ATOM 2482 N N . PRO A 1 314 ? -18.544 -0.621 8.614 1.00 77.06 314 PRO A N 1
ATOM 2483 C CA . PRO A 1 314 ? -18.848 0.175 7.440 1.00 77.06 314 PRO A CA 1
ATOM 2484 C C . PRO A 1 314 ? -20.265 0.724 7.586 1.00 77.06 314 PRO A C 1
ATOM 2486 O O . PRO A 1 314 ? -21.218 -0.037 7.740 1.00 77.06 314 PRO A O 1
ATOM 2489 N N . LEU A 1 315 ? -20.407 2.049 7.492 1.00 73.88 315 LEU A N 1
ATOM 2490 C CA . LEU A 1 315 ? -21.722 2.685 7.483 1.00 73.88 315 LEU A CA 1
ATOM 2491 C C . LEU A 1 315 ? -22.634 1.976 6.466 1.00 73.88 315 LEU A C 1
ATOM 2493 O O . LEU A 1 315 ? -22.157 1.622 5.379 1.00 73.88 315 LEU A O 1
ATOM 2497 N N . PRO A 1 316 ? -23.925 1.771 6.791 1.00 69.00 316 PRO A N 1
ATOM 2498 C CA . PRO A 1 316 ? -24.861 1.180 5.851 1.00 69.00 316 PRO A CA 1
ATOM 2499 C C . PRO A 1 316 ? -24.785 1.958 4.537 1.00 69.00 316 PRO A C 1
ATOM 2501 O O . PRO A 1 316 ? -24.917 3.182 4.531 1.00 69.00 316 PRO A O 1
ATOM 2504 N N . ILE A 1 317 ? -24.504 1.246 3.442 1.00 60.03 317 ILE A N 1
ATOM 2505 C CA . ILE A 1 317 ? -24.451 1.830 2.100 1.00 60.03 317 ILE A CA 1
ATOM 2506 C C . ILE A 1 317 ? -25.874 2.311 1.796 1.00 60.03 317 ILE A C 1
ATOM 2508 O O . ILE A 1 317 ? -26.757 1.490 1.544 1.00 60.03 317 ILE A O 1
ATOM 2512 N N . SER A 1 318 ? -26.097 3.619 1.931 1.00 51.75 318 SER A N 1
ATOM 2513 C CA . SER A 1 318 ? -27.358 4.304 1.628 1.00 51.75 318 SER A CA 1
ATOM 2514 C C . SER A 1 318 ? -27.559 4.471 0.132 1.00 51.75 318 SER A C 1
ATOM 2516 O O . SER A 1 318 ? -26.566 4.883 -0.514 1.00 51.75 318 SER A O 1
#

pLDDT: mean 72.2, std 21.03, range [27.55, 96.25]

Secondary structure (DSSP, 8-state):
--SS--EEEEGGG--TT----------TT-HHHHHHHHHHHHHHHHHHHSSPPPTHHHHTTTS-TTS-TTS-----EEEEEEETTEEEEEEE-PPEEEEHHHHHHTSTTS---HHHHHHHHHHHHHHHHHHHTTTEE---EEEE---HHHHHHHHHHSPPPEEEEEEETTEEEEEEP-PPPPPS--TT--HHHHTT--EEE--GGG-EEHHHHTTS---TTSTTTGGG-SS--HHHHHHHHHHH-----HHHHHH-TTHHHHB-TTS-BGGGGG--S----HHHHHHHHHTTT--HHHHHHHHHHHHTT--SSPPP--

Sequence (318 aa):
MTLLCRLTFSISEFYPKYLTAKIFSADATEANVFTHELQILLRGVEREVGRPAQPPLLILAITLRSFLGTMPSCTYLNRFHLGLHGLHYCFLTCPFRTDVDAFRASAPTGKLGVHIVKPIVAGTIEALQRLQSYDIIHTEILFLGPSPAQTEAIITRDPALYNGVCTVNGIKYPTLETQPLQSVLSWDASAFYAETIQVVLSGLGTGLWLHFIALTRGFAINIFMWPYVRTVTDRSVVTLFAVTGETLSKDIIDQSPVRDKFFDPEGILIHSKENIYPPQPIIKRLRELCKDNLTEIQINAAAKFINDRLWLDPLPIS

Organism: NCBI:txid1419009